Protein AF-A0A522DU34-F1 (afdb_monomer)

Nearest PDB structures (foldseek):
  8otz-assembly1_D9  TM=3.194E-01  e=5.491E+00  Bos taurus
  7ung-assembly1_B0  TM=3.280E-01  e=5.491E+00  Homo sapiens
  2lva-assembly1_A  TM=2.700E-01  e=5.491E+00  Homo sapiens

Sequence (181 aa):
MAEEPTQAAPAQPAAPASTTPPATPAAPPAQPDKGTEPDWKAEAEKAKADVEKWKSMSRKHEEQAKANAGTAAQAKTLEERLAELEKTNADAEARATRAEVASEKGLPAKLARFLQGTTREELEASADELLAELKPKAADTASKGKPKEALRPGAVPNAEATPNYDEIAARIAKAPAFGRR

Structure (mmCIF, N/CA/C/O backbone):
data_AF-A0A522DU34-F1
#
_entry.id   AF-A0A522DU34-F1
#
loop_
_atom_site.group_PDB
_atom_site.id
_atom_site.type_symbol
_atom_site.label_atom_id
_atom_site.label_alt_id
_atom_site.label_comp_id
_atom_site.label_asym_id
_atom_site.label_entity_id
_atom_site.label_seq_id
_atom_site.pdbx_PDB_ins_code
_atom_site.Cartn_x
_atom_site.Cartn_y
_atom_site.Cartn_z
_atom_site.occupancy
_atom_site.B_iso_or_equiv
_atom_site.auth_seq_id
_atom_site.auth_comp_id
_atom_site.auth_asym_id
_atom_site.auth_atom_id
_atom_site.pdbx_PDB_model_num
ATOM 1 N N . MET A 1 1 ? -52.726 9.748 -49.038 1.00 40.88 1 MET A N 1
ATOM 2 C CA . MET A 1 1 ? -51.509 10.369 -49.598 1.00 40.88 1 MET A CA 1
ATOM 3 C C . MET A 1 1 ? -50.551 9.196 -49.806 1.00 40.88 1 MET A C 1
ATOM 5 O O . MET A 1 1 ? -50.169 8.613 -48.807 1.00 40.88 1 MET A O 1
ATOM 9 N N . ALA A 1 2 ? -50.478 8.559 -50.984 1.00 42.62 2 ALA A N 1
ATOM 10 C CA . ALA A 1 2 ? -49.863 9.070 -52.225 1.00 42.62 2 ALA A CA 1
ATOM 11 C C . ALA A 1 2 ? -48.413 9.509 -51.920 1.00 42.62 2 ALA A C 1
ATOM 13 O O . ALA A 1 2 ? -48.263 10.405 -51.098 1.00 42.62 2 ALA A O 1
ATOM 14 N N . GLU A 1 3 ? -47.322 8.926 -52.420 1.00 42.66 3 GLU A N 1
ATOM 15 C CA . GLU A 1 3 ? -47.038 7.972 -53.504 1.00 42.66 3 GLU A CA 1
ATOM 16 C C . GLU A 1 3 ? -45.708 7.247 -53.180 1.00 42.66 3 GLU A C 1
ATOM 18 O O . GLU A 1 3 ? -44.786 7.864 -52.647 1.00 42.66 3 GLU A O 1
ATOM 23 N N . GLU A 1 4 ? -45.596 5.958 -53.523 1.00 49.12 4 GLU A N 1
ATOM 24 C CA . GLU A 1 4 ? -44.317 5.351 -53.935 1.00 49.12 4 GLU A CA 1
ATOM 25 C C . GLU A 1 4 ? -43.964 5.874 -55.337 1.00 49.12 4 GLU A C 1
ATOM 27 O O . GLU A 1 4 ? -44.867 6.106 -56.143 1.00 49.12 4 GLU A O 1
ATOM 32 N N . PRO A 1 5 ? -42.673 6.002 -55.683 1.00 51.59 5 PRO A N 1
ATOM 33 C CA . PRO A 1 5 ? -42.139 5.060 -56.677 1.00 51.59 5 PRO A CA 1
ATOM 34 C C . PRO A 1 5 ? -40.727 4.561 -56.297 1.00 51.59 5 PRO A C 1
ATOM 36 O O . PRO A 1 5 ? -39.889 5.312 -55.815 1.00 51.59 5 PRO A O 1
ATOM 39 N N . THR A 1 6 ? -40.484 3.249 -56.334 1.00 41.41 6 THR A N 1
ATOM 40 C CA . THR A 1 6 ? -40.079 2.441 -57.508 1.00 41.41 6 THR A CA 1
ATOM 41 C C . THR A 1 6 ? -38.567 2.432 -57.779 1.00 41.41 6 THR A C 1
ATOM 43 O O . THR A 1 6 ? -37.982 3.425 -58.185 1.00 41.41 6 THR A O 1
ATOM 46 N N . GLN A 1 7 ? -38.008 1.230 -57.570 1.00 41.22 7 GLN A N 1
ATOM 47 C CA . GLN A 1 7 ? -36.985 0.496 -58.338 1.00 41.22 7 GLN A CA 1
ATOM 48 C C . GLN A 1 7 ? -35.781 1.242 -58.938 1.00 41.22 7 GLN A C 1
ATOM 50 O O . GLN A 1 7 ? -35.926 2.128 -59.768 1.00 41.22 7 GLN A O 1
ATOM 55 N N . ALA A 1 8 ? -34.587 0.688 -58.696 1.00 37.81 8 ALA A N 1
ATOM 56 C CA . ALA A 1 8 ? -33.874 -0.161 -59.671 1.00 37.81 8 ALA A CA 1
ATOM 57 C C . ALA A 1 8 ? -32.349 -0.114 -59.435 1.00 37.81 8 ALA A C 1
ATOM 59 O O . ALA A 1 8 ? -31.702 0.906 -59.645 1.00 37.81 8 ALA A O 1
ATOM 60 N N . ALA A 1 9 ? -31.750 -1.252 -59.078 1.00 47.16 9 ALA A N 1
ATOM 61 C CA . ALA A 1 9 ? -30.465 -1.633 -59.677 1.00 47.16 9 ALA A CA 1
ATOM 62 C C . ALA A 1 9 ? -30.781 -2.226 -61.069 1.00 47.16 9 ALA A C 1
ATOM 64 O O . ALA A 1 9 ? -31.889 -2.756 -61.199 1.00 47.16 9 ALA A O 1
ATOM 65 N N . PRO A 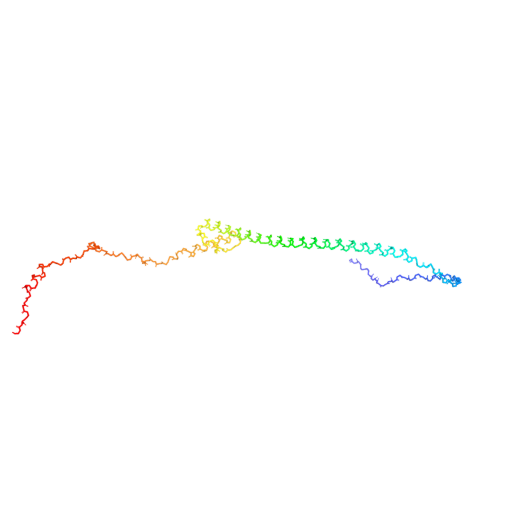1 10 ? -29.894 -2.231 -62.090 1.00 48.34 10 PRO A N 1
ATOM 66 C CA . PRO A 1 10 ? -28.438 -2.008 -62.081 1.00 48.34 10 PRO A CA 1
ATOM 67 C C . PRO A 1 10 ? -27.938 -1.053 -63.200 1.00 48.34 10 PRO A C 1
ATOM 69 O O . PRO A 1 10 ? -28.615 -0.865 -64.202 1.00 48.34 10 PRO A O 1
ATOM 72 N N . ALA A 1 11 ? -26.714 -0.517 -63.112 1.00 42.38 11 ALA A N 1
ATOM 73 C CA . ALA A 1 11 ? -25.964 -0.091 -64.308 1.00 42.38 11 ALA A CA 1
ATOM 74 C C . ALA A 1 11 ? -24.480 0.138 -63.995 1.00 42.38 11 ALA A C 1
ATOM 76 O O . ALA A 1 11 ? -24.079 1.125 -63.384 1.00 42.38 11 ALA A O 1
ATOM 77 N N . GLN A 1 12 ? -23.670 -0.805 -64.457 1.00 53.28 12 GLN A N 1
ATOM 78 C CA . GLN A 1 12 ? -22.232 -0.687 -64.657 1.00 53.28 12 GLN A CA 1
ATOM 79 C C . GLN A 1 12 ? -21.962 0.452 -65.664 1.00 53.28 12 GLN A C 1
ATOM 81 O O . GLN A 1 12 ? -22.526 0.411 -66.760 1.00 53.28 12 GLN A O 1
ATOM 86 N N . PRO A 1 13 ? -21.115 1.453 -65.367 1.00 48.94 13 PRO A N 1
ATOM 87 C CA . PRO A 1 13 ? -20.656 2.374 -66.395 1.00 48.94 13 PRO A CA 1
ATOM 88 C C . PRO A 1 13 ? -19.679 1.662 -67.329 1.00 48.94 13 PRO A C 1
ATOM 90 O O . PRO A 1 13 ? -18.708 1.039 -66.900 1.00 48.94 13 PRO A O 1
ATOM 93 N N . ALA A 1 14 ? -20.002 1.757 -68.613 1.00 40.50 14 ALA A N 1
ATOM 94 C CA . ALA A 1 14 ? -19.319 1.174 -69.748 1.00 40.50 14 ALA A CA 1
ATOM 95 C C . ALA A 1 14 ? -17.824 1.525 -69.828 1.00 40.50 14 ALA A C 1
ATOM 97 O O . ALA A 1 14 ? -17.389 2.630 -69.506 1.00 40.50 14 ALA A O 1
ATOM 98 N N . ALA A 1 15 ? -17.063 0.563 -70.348 1.00 41.44 15 ALA A N 1
ATOM 99 C CA . ALA A 1 15 ? -15.700 0.738 -70.818 1.00 41.44 15 ALA A CA 1
ATOM 100 C C . ALA A 1 15 ? -15.611 1.853 -71.880 1.00 41.44 15 ALA A C 1
ATOM 102 O O . ALA A 1 15 ? -16.386 1.826 -72.842 1.00 41.44 15 ALA A O 1
ATOM 103 N N . PRO A 1 16 ? -14.649 2.789 -71.792 1.00 46.12 16 PRO A N 1
ATOM 104 C CA . PRO A 1 16 ? -14.232 3.541 -72.959 1.00 46.12 16 PRO A CA 1
ATOM 105 C C . PRO A 1 16 ? -13.368 2.654 -73.860 1.00 46.12 16 PRO A C 1
ATOM 107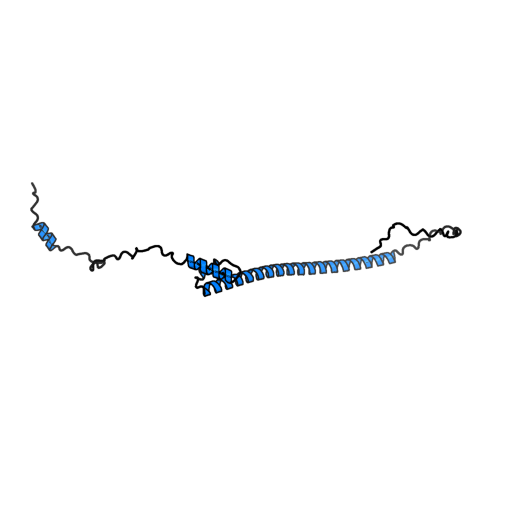 O O . PRO A 1 16 ? -12.424 1.990 -73.428 1.00 46.12 16 PRO A O 1
ATOM 110 N N . ALA A 1 17 ? -13.763 2.650 -75.126 1.00 39.75 17 ALA A N 1
ATOM 111 C CA . ALA A 1 17 ? -13.171 1.925 -76.225 1.00 39.75 17 ALA A CA 1
ATOM 112 C C . ALA A 1 17 ? -11.670 2.193 -76.418 1.00 39.75 17 ALA A C 1
ATOM 114 O O . ALA A 1 17 ? -11.164 3.298 -76.236 1.00 39.75 17 ALA A O 1
ATOM 115 N N . SER A 1 18 ? -11.019 1.126 -76.869 1.00 44.62 18 SER A N 1
ATOM 116 C CA . SER A 1 18 ? -9.806 1.030 -77.672 1.00 44.62 18 SER A CA 1
ATOM 117 C C . SER A 1 18 ? -9.273 2.339 -78.268 1.00 44.62 18 SER A C 1
ATOM 119 O O . SER A 1 18 ? -9.782 2.836 -79.271 1.00 44.62 18 SER A O 1
ATOM 121 N N . THR A 1 19 ? -8.140 2.802 -77.746 1.00 39.06 19 THR A N 1
ATOM 122 C CA . THR A 1 19 ? -7.167 3.567 -78.528 1.00 39.06 19 THR A CA 1
ATOM 123 C C . THR A 1 19 ? -5.892 2.742 -78.645 1.00 39.06 19 THR A C 1
ATOM 125 O O . THR A 1 19 ? -5.159 2.500 -77.691 1.00 39.06 19 THR A O 1
ATOM 128 N N . THR A 1 20 ? -5.674 2.233 -79.850 1.00 49.19 20 THR A N 1
ATOM 129 C CA . THR A 1 20 ? -4.440 1.592 -80.291 1.00 49.19 20 THR A CA 1
ATOM 130 C C . THR A 1 20 ? -3.294 2.609 -80.197 1.00 49.19 20 THR A C 1
ATOM 132 O O . THR A 1 20 ? -3.383 3.649 -80.853 1.00 49.19 20 THR A O 1
ATOM 135 N N . PRO A 1 21 ? -2.207 2.365 -79.444 1.00 54.75 21 PRO A N 1
ATOM 136 C CA . PRO A 1 21 ? -0.972 3.104 -79.665 1.00 54.75 21 PRO A CA 1
ATOM 137 C C . PRO A 1 21 ? -0.343 2.635 -80.993 1.00 54.75 21 PRO A C 1
ATOM 139 O O . PRO A 1 21 ? -0.329 1.432 -81.271 1.00 54.75 21 PRO A O 1
ATOM 142 N N . PRO A 1 22 ? 0.147 3.552 -81.847 1.00 48.31 22 PRO A N 1
ATOM 143 C CA . PRO A 1 22 ? 0.762 3.193 -83.117 1.00 48.31 22 PRO A CA 1
ATOM 144 C C . PRO A 1 22 ? 2.029 2.362 -82.890 1.00 48.31 22 PRO A C 1
ATOM 146 O O . PRO A 1 22 ? 2.794 2.598 -81.955 1.00 48.31 22 PRO A O 1
ATOM 149 N N . ALA A 1 23 ? 2.244 1.391 -83.777 1.00 50.59 23 ALA A N 1
ATOM 150 C CA . ALA A 1 23 ? 3.466 0.610 -83.852 1.00 50.59 23 ALA A CA 1
ATOM 151 C C . ALA A 1 23 ? 4.669 1.535 -84.103 1.00 50.59 23 ALA A C 1
ATOM 153 O O . ALA A 1 23 ? 4.848 2.062 -85.201 1.00 50.59 23 ALA A O 1
ATOM 154 N N . THR A 1 24 ? 5.495 1.723 -83.077 1.00 47.41 24 THR A N 1
ATOM 155 C CA . THR A 1 24 ? 6.830 2.313 -83.206 1.00 47.41 24 THR A CA 1
ATOM 156 C C . THR A 1 24 ? 7.770 1.262 -83.818 1.00 47.41 24 THR A C 1
ATOM 158 O O . THR A 1 24 ? 7.768 0.120 -83.349 1.00 47.41 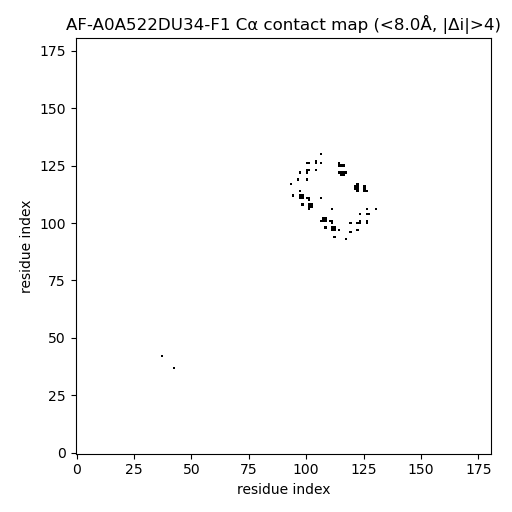24 THR A O 1
ATOM 161 N N . PRO A 1 25 ? 8.567 1.592 -84.853 1.00 49.62 25 PRO A N 1
ATOM 162 C CA . PRO A 1 25 ? 9.487 0.648 -85.484 1.00 49.62 25 PRO A CA 1
ATOM 163 C C . PRO A 1 25 ? 10.523 0.124 -84.487 1.00 49.62 25 PRO A C 1
ATOM 165 O O . PRO A 1 25 ? 11.060 0.885 -83.683 1.00 49.62 25 PRO A O 1
ATOM 168 N N . ALA A 1 26 ? 10.807 -1.176 -84.569 1.00 50.97 26 ALA A N 1
ATOM 169 C CA . ALA A 1 26 ? 11.821 -1.860 -83.779 1.00 50.97 26 ALA A CA 1
ATOM 170 C C . ALA A 1 26 ? 13.172 -1.127 -83.853 1.00 50.97 26 ALA A C 1
ATOM 172 O O . ALA A 1 26 ? 13.813 -1.075 -84.904 1.00 50.97 26 ALA A O 1
ATOM 173 N N . ALA A 1 27 ? 13.597 -0.569 -82.718 1.00 51.59 27 ALA A N 1
ATOM 174 C CA . ALA A 1 27 ? 14.958 -0.099 -82.522 1.00 51.59 27 ALA A CA 1
ATOM 175 C C . ALA A 1 27 ? 15.918 -1.309 -82.518 1.00 51.59 27 ALA A C 1
ATOM 177 O O . ALA A 1 27 ? 15.558 -2.363 -81.983 1.00 51.59 27 ALA A O 1
ATOM 178 N N . PRO A 1 28 ? 17.116 -1.194 -83.121 1.00 59.62 28 PRO A N 1
ATOM 179 C CA . PRO A 1 28 ? 18.091 -2.280 -83.170 1.00 59.62 28 PRO A CA 1
ATOM 180 C C . PRO A 1 28 ? 18.489 -2.725 -81.751 1.00 59.62 28 PRO A C 1
ATOM 182 O O . PRO A 1 28 ? 18.446 -1.910 -80.827 1.00 59.62 28 PRO A O 1
ATOM 185 N N . PRO A 1 29 ? 18.862 -4.006 -81.559 1.00 54.22 29 PRO A N 1
ATOM 186 C CA . PRO A 1 29 ? 19.163 -4.553 -80.242 1.00 54.22 29 PRO A CA 1
ATOM 187 C C . PRO A 1 29 ? 20.232 -3.705 -79.554 1.00 54.22 29 PRO A C 1
ATOM 189 O O . PRO A 1 29 ? 21.308 -3.481 -80.113 1.00 54.22 29 PRO A O 1
ATOM 192 N N . ALA A 1 30 ? 19.911 -3.232 -78.347 1.00 55.28 30 ALA A N 1
ATOM 193 C CA . ALA A 1 30 ? 20.860 -2.580 -77.464 1.00 55.28 30 ALA A CA 1
ATOM 194 C C . ALA A 1 30 ? 22.105 -3.467 -77.358 1.00 55.28 30 ALA A C 1
ATOM 196 O O . ALA A 1 30 ? 22.023 -4.630 -76.952 1.00 55.28 30 ALA A O 1
ATOM 197 N N . GLN A 1 31 ? 23.249 -2.932 -77.785 1.00 54.75 31 GLN A N 1
ATOM 198 C CA . GLN A 1 31 ? 24.535 -3.561 -77.525 1.00 54.75 31 GLN A CA 1
ATOM 199 C C . GLN A 1 31 ? 24.665 -3.779 -76.012 1.00 54.75 31 GLN A C 1
ATOM 201 O O . GLN A 1 31 ? 24.201 -2.930 -75.247 1.00 54.75 31 GLN A O 1
ATOM 206 N N . PRO A 1 32 ? 25.282 -4.886 -75.565 1.00 51.41 32 PRO A N 1
ATOM 207 C CA . PRO A 1 32 ? 25.595 -5.054 -74.157 1.00 51.41 32 PRO A CA 1
ATOM 208 C C . PRO A 1 32 ? 26.429 -3.851 -73.727 1.00 51.41 32 PRO A C 1
ATOM 210 O O . PRO A 1 32 ? 27.492 -3.598 -74.302 1.00 51.41 32 PRO A O 1
ATOM 213 N N . ASP A 1 33 ? 25.898 -3.103 -72.761 1.00 49.88 33 ASP A N 1
ATOM 214 C CA . ASP A 1 33 ? 26.607 -2.045 -72.057 1.00 49.88 33 ASP A CA 1
ATOM 215 C C . ASP A 1 33 ? 27.944 -2.652 -71.624 1.00 49.88 33 ASP A C 1
ATOM 217 O O . ASP A 1 33 ? 27.987 -3.608 -70.840 1.00 49.88 33 ASP A O 1
ATOM 221 N N . LYS A 1 34 ? 29.033 -2.230 -72.278 1.00 43.06 34 LYS A N 1
ATOM 222 C CA . LYS A 1 34 ? 30.366 -2.715 -71.942 1.00 43.06 34 LYS A CA 1
ATOM 223 C C . LYS A 1 34 ? 30.595 -2.277 -70.512 1.00 43.06 34 LYS A C 1
ATOM 225 O O . LYS A 1 34 ? 30.727 -1.085 -70.265 1.00 43.06 34 LYS A O 1
ATOM 230 N N . GLY A 1 35 ? 30.591 -3.264 -69.619 1.00 52.19 35 GLY A N 1
ATOM 231 C CA . GLY A 1 35 ? 30.656 -3.083 -68.184 1.00 52.19 35 GLY A CA 1
ATOM 232 C C . GLY A 1 35 ? 31.611 -1.966 -67.806 1.00 52.19 35 GLY A C 1
ATOM 233 O O . GLY A 1 35 ? 32.819 -2.072 -68.008 1.00 52.19 35 GLY A O 1
ATOM 234 N N . THR A 1 36 ? 31.048 -0.911 -67.226 1.00 59.44 36 THR A N 1
ATOM 235 C CA . THR A 1 36 ? 31.772 -0.118 -66.245 1.00 59.44 36 THR A CA 1
ATOM 236 C C . THR A 1 36 ? 32.237 -1.122 -65.199 1.00 59.44 36 THR A C 1
ATOM 238 O O . THR A 1 36 ? 31.417 -1.662 -64.453 1.00 59.44 36 THR A O 1
ATOM 241 N N . GLU A 1 37 ? 33.522 -1.478 -65.232 1.00 62.78 37 GLU A N 1
ATOM 242 C CA . GLU A 1 37 ? 34.125 -2.334 -64.217 1.00 62.78 37 GLU A CA 1
ATOM 243 C C . GLU A 1 37 ? 33.728 -1.772 -62.847 1.00 62.78 37 GLU A C 1
ATOM 245 O O . GLU A 1 37 ? 33.856 -0.560 -62.637 1.00 62.78 37 GLU A O 1
ATOM 250 N N . PRO A 1 38 ? 33.189 -2.597 -61.929 1.00 71.81 38 PRO A N 1
ATOM 251 C CA . PRO A 1 38 ? 32.874 -2.131 -60.593 1.00 71.81 38 PRO A CA 1
ATOM 252 C C . PRO A 1 38 ? 34.122 -1.479 -60.007 1.00 71.81 38 PRO A C 1
ATOM 254 O O . PRO A 1 38 ? 35.178 -2.117 -59.940 1.00 71.81 38 PRO A O 1
ATOM 257 N N . ASP A 1 39 ? 34.006 -0.220 -59.586 1.00 79.69 39 ASP A N 1
ATOM 258 C CA . ASP A 1 39 ? 35.053 0.440 -58.814 1.00 79.69 39 ASP A CA 1
ATOM 259 C C . ASP A 1 39 ? 35.080 -0.214 -57.428 1.00 79.69 39 ASP A C 1
ATOM 261 O O . ASP A 1 39 ? 34.512 0.264 -56.446 1.00 79.69 39 ASP A O 1
ATOM 265 N N . TRP A 1 40 ? 35.700 -1.392 -57.377 1.00 81.12 40 TRP A N 1
ATOM 266 C CA . TRP A 1 40 ? 35.842 -2.242 -56.202 1.00 81.12 40 TRP A CA 1
ATOM 267 C C . TRP A 1 40 ? 36.506 -1.491 -55.051 1.00 81.12 40 TRP A C 1
ATOM 269 O O . TRP A 1 40 ? 36.312 -1.842 -53.889 1.00 81.12 40 TRP A O 1
ATOM 279 N N . LYS A 1 41 ? 37.281 -0.447 -55.363 1.00 85.12 41 LYS A N 1
ATOM 280 C CA . LYS A 1 41 ? 37.953 0.394 -54.384 1.00 85.12 41 LYS A CA 1
ATOM 281 C C . LYS A 1 41 ? 36.959 1.359 -53.747 1.00 85.12 41 LYS A C 1
ATOM 283 O O . LYS A 1 41 ? 36.912 1.440 -52.522 1.00 85.12 41 LYS A O 1
ATOM 288 N N . ALA A 1 42 ? 36.116 2.013 -54.547 1.00 85.25 42 ALA A N 1
ATOM 289 C CA . ALA A 1 42 ? 35.012 2.827 -54.040 1.00 85.25 42 ALA A CA 1
ATOM 290 C C . ALA A 1 42 ? 33.975 1.991 -53.265 1.00 85.25 42 ALA A C 1
ATOM 292 O O . ALA A 1 42 ? 33.482 2.427 -52.225 1.00 85.25 42 ALA A O 1
ATOM 293 N N . GLU A 1 43 ? 33.676 0.775 -53.724 1.00 85.25 43 GLU A N 1
ATOM 294 C CA . GLU A 1 43 ? 32.735 -0.125 -53.049 1.00 85.25 43 GLU A CA 1
ATOM 295 C C . GLU A 1 43 ? 33.303 -0.668 -51.727 1.00 85.25 43 GLU A C 1
ATOM 297 O O . GLU A 1 43 ? 32.597 -0.726 -50.722 1.00 85.25 43 GLU A O 1
ATOM 302 N N . ALA A 1 44 ? 34.603 -0.980 -51.675 1.00 86.12 44 ALA A N 1
ATOM 303 C CA . ALA A 1 44 ? 35.271 -1.373 -50.436 1.00 86.12 44 ALA A CA 1
ATOM 304 C C . ALA A 1 44 ? 35.297 -0.237 -49.401 1.00 86.12 44 ALA A C 1
ATOM 306 O O . ALA A 1 44 ? 35.127 -0.495 -48.210 1.00 86.12 44 ALA A O 1
ATOM 307 N N . GLU A 1 45 ? 35.487 1.014 -49.825 1.00 88.62 45 GLU A N 1
ATOM 308 C CA . GLU A 1 45 ? 35.425 2.173 -48.924 1.00 88.62 45 GLU A CA 1
ATOM 309 C C . GLU A 1 45 ? 34.004 2.408 -48.387 1.00 88.62 45 GLU A C 1
ATOM 311 O O . GLU A 1 45 ? 33.837 2.631 -47.187 1.00 88.62 45 GLU A O 1
ATOM 316 N N . LYS A 1 46 ? 32.964 2.259 -49.221 1.00 90.62 46 LYS A N 1
ATOM 317 C CA . LYS A 1 46 ? 31.565 2.297 -48.755 1.00 90.62 46 LYS A CA 1
ATOM 318 C C . LYS A 1 46 ? 31.260 1.175 -47.769 1.00 90.62 46 LYS A C 1
ATOM 320 O O . LYS A 1 46 ? 30.719 1.442 -46.702 1.00 90.62 46 LYS A O 1
ATOM 325 N N . ALA A 1 47 ? 31.674 -0.054 -48.074 1.00 89.38 47 ALA A N 1
ATOM 326 C CA . ALA A 1 47 ? 31.472 -1.195 -47.188 1.00 89.38 47 ALA A CA 1
ATOM 327 C C . ALA A 1 47 ? 32.161 -0.992 -45.829 1.00 89.38 47 ALA A C 1
ATOM 329 O O . ALA A 1 47 ? 31.586 -1.318 -44.792 1.00 89.38 47 ALA A O 1
ATOM 330 N N . LYS A 1 48 ? 33.365 -0.404 -45.802 1.00 91.62 48 LYS A N 1
ATOM 331 C CA . LYS A 1 48 ? 34.034 -0.029 -44.545 1.00 91.62 48 LYS A CA 1
ATOM 332 C C . LYS A 1 48 ? 33.241 1.027 -43.775 1.00 91.62 48 LYS A C 1
ATOM 334 O O . LYS A 1 48 ? 33.019 0.844 -42.579 1.00 91.62 48 LYS A O 1
ATOM 339 N N . ALA A 1 49 ? 32.785 2.086 -44.444 1.00 92.81 49 ALA A N 1
ATOM 340 C CA . ALA A 1 49 ? 31.983 3.137 -43.819 1.00 92.81 49 ALA A CA 1
ATOM 341 C C . ALA A 1 49 ? 30.659 2.592 -43.254 1.00 92.81 49 ALA A C 1
ATOM 343 O O . ALA A 1 49 ? 30.261 2.944 -42.142 1.00 92.81 49 ALA A O 1
ATOM 344 N N . ASP A 1 50 ? 30.010 1.679 -43.974 1.00 92.25 50 ASP A N 1
ATOM 345 C CA . ASP A 1 50 ? 28.805 1.003 -43.509 1.00 92.25 50 ASP A CA 1
ATOM 346 C C . ASP A 1 50 ? 29.102 0.105 -42.309 1.00 92.25 50 ASP A C 1
ATOM 348 O O . ASP A 1 50 ? 28.392 0.180 -41.309 1.00 92.25 50 ASP A O 1
ATOM 352 N N . VAL A 1 51 ? 30.175 -0.691 -42.334 1.00 93.00 51 VAL A N 1
ATOM 353 C CA . VAL A 1 51 ? 30.586 -1.511 -41.181 1.00 93.00 51 VAL A CA 1
ATOM 354 C C . VAL A 1 51 ? 30.839 -0.644 -39.947 1.00 93.00 51 VAL A C 1
ATOM 356 O O . VAL A 1 51 ? 30.372 -0.982 -38.857 1.00 93.00 51 VAL A O 1
ATOM 359 N N . GLU A 1 52 ? 31.527 0.490 -40.089 1.00 94.12 52 GLU A N 1
ATOM 360 C CA . GLU A 1 52 ? 31.741 1.419 -38.975 1.00 94.12 52 GLU A CA 1
ATOM 361 C C . GLU A 1 52 ? 30.432 2.034 -38.470 1.00 94.12 52 GLU A C 1
ATOM 363 O O . GLU A 1 52 ? 30.205 2.101 -37.256 1.00 94.12 52 GLU A O 1
ATOM 368 N N . LYS A 1 53 ? 29.531 2.415 -39.380 1.00 95.56 53 LYS A N 1
ATOM 369 C CA . LYS A 1 53 ? 28.200 2.929 -39.046 1.00 95.56 53 LYS A CA 1
ATOM 370 C C . LYS A 1 53 ? 27.373 1.893 -38.289 1.00 95.56 53 LYS A C 1
ATOM 372 O O . LYS A 1 53 ? 26.848 2.206 -37.220 1.00 95.56 53 LYS A O 1
ATOM 377 N N . TRP A 1 54 ? 27.287 0.661 -38.785 1.00 94.56 54 TRP A N 1
ATOM 378 C CA . TRP A 1 54 ? 26.557 -0.431 -38.136 1.00 94.56 54 TRP A CA 1
ATOM 379 C C . TRP A 1 54 ? 27.165 -0.793 -36.783 1.00 94.56 54 TRP A C 1
ATOM 381 O O . TRP A 1 54 ? 26.432 -0.984 -35.815 1.00 94.56 54 TRP A O 1
ATOM 391 N N . LYS A 1 55 ? 28.496 -0.796 -36.666 1.00 95.81 55 LYS A N 1
ATOM 392 C CA . LYS A 1 55 ? 29.190 -1.022 -35.393 1.00 95.81 55 LYS A CA 1
ATOM 393 C C . LYS A 1 55 ? 28.891 0.080 -34.376 1.00 95.81 55 LYS A C 1
ATOM 395 O O . LYS A 1 55 ? 28.645 -0.217 -33.209 1.00 95.81 55 LYS A O 1
ATOM 400 N N . SER A 1 56 ? 28.879 1.341 -34.807 1.00 95.12 56 SER A N 1
ATOM 401 C CA . SER A 1 56 ? 28.508 2.483 -33.964 1.00 95.12 56 SER A CA 1
ATOM 402 C C . SER A 1 56 ? 27.047 2.401 -33.513 1.00 95.12 56 SER A C 1
ATOM 404 O O . SER A 1 56 ? 26.757 2.544 -32.326 1.00 95.12 56 SER A O 1
ATOM 406 N N . MET A 1 57 ? 26.130 2.090 -34.432 1.00 92.75 57 MET A N 1
ATOM 407 C CA . MET A 1 57 ? 24.708 1.901 -34.126 1.00 92.75 57 MET A CA 1
ATOM 408 C C . MET A 1 57 ? 24.480 0.735 -33.161 1.00 92.75 57 MET A C 1
ATOM 410 O O . MET A 1 57 ? 23.741 0.886 -32.194 1.00 92.75 57 MET A O 1
ATOM 414 N N . SER A 1 58 ? 25.164 -0.393 -33.362 1.00 94.31 58 SER A N 1
ATOM 415 C CA . SER A 1 58 ? 25.075 -1.551 -32.469 1.00 94.31 58 SER A CA 1
ATOM 416 C C . SER A 1 58 ? 25.498 -1.198 -31.046 1.00 94.31 58 SER A C 1
ATOM 418 O O . SER A 1 58 ? 24.802 -1.563 -30.105 1.00 94.31 58 SER A O 1
ATOM 420 N N . ARG A 1 59 ? 26.597 -0.450 -30.879 1.00 95.19 59 ARG A N 1
ATOM 421 C CA . ARG A 1 59 ? 27.050 -0.001 -29.553 1.00 95.19 59 ARG A CA 1
ATOM 422 C C . ARG A 1 59 ? 26.033 0.919 -28.887 1.00 95.19 59 ARG A C 1
ATOM 424 O O . ARG A 1 59 ? 25.689 0.701 -27.734 1.00 95.19 59 ARG A O 1
ATOM 431 N N . LYS A 1 60 ? 25.494 1.894 -29.626 1.00 94.88 60 LYS A N 1
ATOM 432 C CA . LYS A 1 60 ? 24.454 2.796 -29.104 1.00 94.88 60 LYS A CA 1
ATOM 433 C C . LYS A 1 60 ? 23.204 2.032 -28.678 1.00 94.88 60 LYS A C 1
ATOM 435 O O . LYS A 1 60 ? 22.638 2.327 -27.633 1.00 94.88 60 LYS A O 1
ATOM 440 N N . HIS A 1 61 ? 22.774 1.053 -29.470 1.00 93.94 61 HIS A N 1
ATOM 441 C CA . HIS A 1 61 ? 21.603 0.241 -29.144 1.00 93.94 61 HIS A CA 1
ATOM 442 C C . HIS A 1 61 ? 21.852 -0.655 -27.928 1.00 93.94 61 HIS A C 1
ATOM 444 O O . HIS A 1 61 ? 20.960 -0.811 -27.101 1.00 93.94 61 HIS A O 1
ATOM 450 N N . GLU A 1 62 ? 23.056 -1.207 -27.783 1.00 93.69 62 GLU A N 1
ATOM 451 C CA . GLU A 1 62 ? 23.447 -1.979 -26.602 1.00 93.69 62 GLU A CA 1
ATOM 452 C C . GLU A 1 62 ? 23.458 -1.108 -25.335 1.00 93.69 62 GLU A C 1
ATOM 454 O O . GLU A 1 62 ? 22.876 -1.482 -24.315 1.00 93.69 62 GLU A O 1
ATOM 459 N N . GLU A 1 63 ? 24.045 0.089 -25.408 1.00 93.50 63 GLU A N 1
ATOM 460 C CA . GLU A 1 63 ? 24.049 1.062 -24.310 1.00 93.50 63 GLU A CA 1
ATOM 461 C C . GLU A 1 63 ? 22.627 1.487 -23.923 1.00 93.50 63 GLU A C 1
ATOM 463 O O . GLU A 1 63 ? 22.278 1.485 -22.741 1.00 93.50 63 GLU A O 1
ATOM 468 N N . GLN A 1 64 ? 21.779 1.785 -24.912 1.00 91.75 64 GLN A N 1
ATOM 469 C CA . GLN A 1 64 ? 20.372 2.127 -24.697 1.00 91.75 64 GLN A CA 1
ATOM 470 C C . GLN A 1 64 ? 19.582 0.964 -24.096 1.00 91.75 64 GLN A C 1
ATOM 472 O O . GLN A 1 64 ? 18.815 1.172 -23.159 1.00 91.75 64 GLN A O 1
ATOM 477 N N . ALA A 1 65 ? 19.781 -0.262 -24.583 1.00 92.94 65 ALA A N 1
ATOM 478 C CA . ALA A 1 65 ? 19.120 -1.443 -24.039 1.00 92.94 65 ALA A CA 1
ATOM 479 C C . ALA A 1 65 ? 19.515 -1.675 -22.577 1.00 92.94 65 ALA A C 1
ATOM 481 O O . ALA A 1 65 ? 18.655 -1.956 -21.743 1.00 92.94 65 ALA A O 1
ATOM 482 N N . LYS A 1 66 ? 20.796 -1.491 -22.237 1.00 93.31 66 LYS A N 1
ATOM 483 C CA . LYS A 1 66 ? 21.283 -1.612 -20.860 1.00 93.31 66 LYS A CA 1
ATOM 484 C C . LYS A 1 66 ? 20.720 -0.520 -19.949 1.00 93.31 66 LYS A C 1
ATOM 486 O O . LYS A 1 66 ? 20.312 -0.823 -18.829 1.00 93.31 66 LYS A O 1
ATOM 491 N N . ALA A 1 67 ? 20.663 0.725 -20.423 1.00 91.31 67 ALA A N 1
ATOM 492 C CA . ALA A 1 67 ? 20.054 1.827 -19.682 1.00 91.31 67 ALA A CA 1
ATOM 493 C C . ALA A 1 67 ? 18.557 1.577 -19.438 1.00 91.31 67 ALA A C 1
ATOM 495 O O . ALA A 1 67 ? 18.103 1.662 -18.300 1.00 91.31 67 ALA A O 1
ATOM 496 N N . ASN A 1 68 ? 17.819 1.173 -20.476 1.00 88.94 68 ASN A N 1
ATOM 497 C CA . ASN A 1 68 ? 16.391 0.865 -20.386 1.00 88.94 68 ASN A CA 1
ATOM 498 C C . ASN A 1 68 ? 16.105 -0.347 -19.489 1.00 88.94 68 ASN A C 1
ATOM 500 O O . ASN A 1 68 ? 15.130 -0.349 -18.746 1.00 88.94 68 ASN A O 1
ATOM 504 N N . ALA A 1 69 ? 16.958 -1.375 -19.513 1.00 90.69 69 ALA A N 1
ATOM 505 C CA . ALA A 1 69 ? 16.837 -2.507 -18.598 1.00 90.69 69 ALA A CA 1
ATOM 506 C C . ALA A 1 69 ? 17.045 -2.073 -17.135 1.00 90.69 69 ALA A C 1
ATOM 508 O O . ALA A 1 69 ? 16.316 -2.519 -16.249 1.00 90.69 69 ALA A O 1
ATOM 509 N N . GLY A 1 70 ? 18.003 -1.174 -16.884 1.00 86.88 70 GLY A N 1
ATOM 510 C CA . GLY A 1 70 ? 18.241 -0.600 -15.559 1.00 86.88 70 GLY A CA 1
ATOM 511 C C . GLY A 1 70 ? 17.056 0.223 -15.049 1.00 86.88 70 GLY A C 1
ATOM 512 O O . GLY A 1 70 ? 16.616 0.021 -13.917 1.00 86.88 70 GLY A O 1
ATOM 513 N N . THR A 1 71 ? 16.498 1.101 -15.885 1.00 89.25 71 THR A N 1
ATOM 514 C CA . THR A 1 71 ? 15.330 1.915 -15.513 1.00 89.25 71 THR A CA 1
ATOM 515 C C . THR A 1 71 ? 14.078 1.066 -15.322 1.00 89.25 71 THR A C 1
ATOM 517 O O . THR A 1 71 ? 13.356 1.285 -14.356 1.00 89.25 71 THR A O 1
ATOM 520 N N . ALA A 1 72 ? 13.844 0.055 -16.164 1.00 88.69 72 ALA A N 1
ATOM 521 C CA . ALA A 1 72 ? 12.716 -0.864 -16.012 1.00 88.69 72 ALA A CA 1
ATOM 522 C C . ALA A 1 72 ? 12.801 -1.680 -14.710 1.00 88.69 72 ALA A C 1
ATOM 524 O O . ALA A 1 72 ? 11.801 -1.841 -14.013 1.00 88.69 72 ALA A O 1
ATOM 525 N N . ALA A 1 73 ? 13.995 -2.156 -14.338 1.00 89.81 73 ALA A N 1
ATOM 526 C CA . ALA A 1 73 ? 14.194 -2.871 -13.077 1.00 89.81 73 ALA A CA 1
ATOM 527 C C . ALA A 1 73 ? 13.937 -1.971 -11.855 1.00 89.81 73 ALA A C 1
ATOM 529 O O . ALA A 1 73 ? 13.311 -2.396 -10.879 1.00 89.81 73 ALA A O 1
ATOM 530 N N . GLN A 1 74 ? 14.386 -0.714 -11.916 1.00 89.62 74 GLN A N 1
ATOM 531 C CA . GLN A 1 74 ? 14.111 0.275 -10.875 1.00 89.62 74 GLN A CA 1
ATOM 532 C C . GLN A 1 74 ? 12.625 0.627 -10.802 1.00 89.62 74 GLN A C 1
ATOM 534 O O . GLN A 1 74 ? 12.075 0.631 -9.705 1.00 89.62 74 GLN A O 1
ATOM 539 N N . ALA A 1 75 ? 11.966 0.856 -11.940 1.00 90.31 75 ALA A N 1
ATOM 540 C CA . ALA A 1 75 ? 10.534 1.138 -12.005 1.00 90.31 75 ALA A CA 1
ATOM 541 C C . ALA A 1 75 ? 9.720 0.012 -11.359 1.00 90.31 75 ALA A C 1
ATOM 543 O O . ALA A 1 75 ? 8.948 0.276 -10.445 1.00 90.31 75 ALA A O 1
ATOM 544 N N . LYS A 1 76 ? 10.000 -1.248 -11.717 1.00 91.81 76 LYS A N 1
ATOM 545 C CA . LYS A 1 76 ? 9.338 -2.409 -11.109 1.00 91.81 76 LYS A CA 1
ATOM 546 C C . LYS A 1 76 ? 9.537 -2.468 -9.589 1.00 91.81 76 LYS A C 1
ATOM 548 O O . LYS A 1 76 ? 8.595 -2.717 -8.847 1.00 91.81 76 LYS A O 1
ATOM 553 N N . THR A 1 77 ? 10.753 -2.197 -9.113 1.00 93.81 77 THR A N 1
ATOM 554 C CA . THR A 1 77 ? 11.050 -2.177 -7.668 1.00 93.81 77 THR A CA 1
ATOM 555 C C . THR A 1 77 ? 10.287 -1.061 -6.948 1.00 93.81 77 THR A C 1
ATOM 557 O O . THR A 1 77 ? 9.835 -1.238 -5.818 1.00 93.81 77 THR A O 1
ATOM 560 N N . LEU A 1 78 ? 10.160 0.110 -7.576 1.00 92.62 78 LEU A N 1
ATOM 561 C CA . LEU A 1 78 ? 9.407 1.233 -7.021 1.00 92.62 78 LEU A CA 1
ATOM 562 C C . LEU A 1 78 ? 7.905 0.947 -7.004 1.00 92.62 78 LEU A C 1
ATOM 564 O O . LEU A 1 78 ? 7.266 1.233 -5.999 1.00 92.62 78 LEU A O 1
ATOM 568 N N . GLU A 1 79 ? 7.360 0.343 -8.058 1.00 93.94 79 GLU A N 1
ATOM 569 C CA . GLU A 1 79 ? 5.959 -0.087 -8.120 1.00 93.94 79 GLU A CA 1
ATOM 570 C C . GLU A 1 79 ? 5.632 -1.113 -7.027 1.00 93.94 79 GLU A C 1
ATOM 572 O O . GLU A 1 79 ? 4.640 -0.958 -6.319 1.00 93.94 79 GLU A O 1
ATOM 577 N N . GLU A 1 80 ? 6.498 -2.111 -6.816 1.00 93.31 80 GLU A N 1
ATOM 578 C CA . GLU A 1 80 ? 6.343 -3.092 -5.733 1.00 93.31 80 GLU A CA 1
ATOM 579 C C . GLU A 1 80 ? 6.339 -2.414 -4.352 1.00 93.31 80 GLU A C 1
ATOM 581 O O . GLU A 1 80 ? 5.492 -2.716 -3.508 1.00 93.31 80 GLU A O 1
ATOM 586 N N . ARG A 1 81 ? 7.234 -1.441 -4.131 1.00 93.38 81 ARG A N 1
ATOM 587 C CA . ARG A 1 81 ? 7.278 -0.665 -2.881 1.00 93.38 81 ARG A CA 1
ATOM 588 C C . ARG A 1 81 ? 6.063 0.234 -2.698 1.00 93.38 81 ARG A C 1
ATOM 590 O O . ARG A 1 81 ? 5.591 0.368 -1.574 1.00 93.38 81 ARG A O 1
ATOM 597 N N . LEU A 1 82 ? 5.569 0.861 -3.764 1.00 94.81 82 LEU A N 1
ATOM 598 C CA . LEU A 1 82 ? 4.360 1.682 -3.707 1.00 94.81 82 LEU A CA 1
ATOM 599 C C . LEU A 1 82 ? 3.147 0.825 -3.353 1.00 94.81 82 LEU A C 1
ATOM 601 O O . LEU A 1 82 ? 2.426 1.179 -2.430 1.00 94.81 82 LEU A O 1
ATOM 605 N N . ALA A 1 83 ? 2.988 -0.341 -3.980 1.00 94.94 83 ALA A N 1
ATOM 606 C CA . ALA A 1 83 ? 1.902 -1.262 -3.658 1.00 94.94 83 ALA A CA 1
ATOM 607 C C . ALA A 1 83 ? 1.965 -1.762 -2.199 1.00 94.94 83 ALA A C 1
ATOM 609 O O . ALA A 1 83 ? 0.937 -1.884 -1.528 1.00 94.94 83 ALA A O 1
ATOM 610 N N . GLU A 1 84 ? 3.164 -2.034 -1.673 1.00 94.31 84 GLU A N 1
ATOM 611 C CA . GLU A 1 84 ? 3.344 -2.402 -0.264 1.00 94.31 84 GLU A CA 1
ATOM 612 C C . GLU A 1 84 ? 3.014 -1.235 0.683 1.00 94.31 84 GLU A C 1
ATOM 614 O O . GLU A 1 84 ? 2.314 -1.418 1.686 1.00 94.31 84 GLU A O 1
ATOM 619 N N . LEU A 1 85 ? 3.455 -0.021 0.350 1.00 94.44 85 LEU A N 1
ATOM 620 C CA . LEU A 1 85 ? 3.143 1.188 1.114 1.00 94.44 85 LEU A CA 1
ATOM 621 C C . LEU A 1 85 ? 1.646 1.515 1.100 1.00 94.44 85 LEU A C 1
ATOM 623 O O . LEU A 1 85 ? 1.087 1.824 2.145 1.00 94.44 85 LEU A O 1
ATOM 627 N N . GLU A 1 86 ? 0.973 1.393 -0.039 1.00 94.81 86 GLU A N 1
ATOM 628 C CA . GLU A 1 86 ? -0.476 1.582 -0.150 1.00 94.81 86 GLU A CA 1
ATOM 629 C C . GLU A 1 86 ? -1.236 0.566 0.703 1.00 94.81 86 GLU A C 1
ATOM 631 O O . GLU A 1 86 ? -2.125 0.935 1.470 1.00 94.81 86 GLU A O 1
ATOM 636 N N . LYS A 1 87 ? -0.843 -0.713 0.646 1.00 94.75 87 LYS A N 1
ATOM 637 C CA . LYS A 1 87 ? -1.460 -1.764 1.462 1.00 94.75 87 LYS A CA 1
ATOM 638 C C . LYS A 1 87 ? -1.275 -1.510 2.957 1.00 94.75 87 LYS A C 1
ATOM 640 O O . LYS A 1 87 ? -2.207 -1.711 3.734 1.00 94.75 87 LYS A O 1
ATOM 645 N N . THR A 1 88 ? -0.074 -1.109 3.370 1.00 93.44 88 THR A N 1
ATOM 646 C CA . THR A 1 88 ? 0.215 -0.819 4.781 1.00 93.44 88 THR A CA 1
ATOM 647 C C . THR A 1 88 ? -0.491 0.440 5.267 1.00 93.44 88 THR A C 1
ATOM 649 O O . THR A 1 88 ? -0.993 0.429 6.388 1.00 93.44 88 THR A O 1
ATOM 652 N N . ASN A 1 89 ? -0.609 1.478 4.434 1.00 94.56 89 ASN A N 1
ATOM 653 C CA . ASN A 1 89 ? -1.407 2.659 4.761 1.00 94.56 89 ASN A CA 1
ATOM 654 C C . ASN A 1 89 ? -2.884 2.307 4.914 1.00 94.56 89 ASN A C 1
ATOM 656 O O . ASN A 1 89 ? -3.465 2.612 5.947 1.00 94.56 89 ASN A O 1
ATOM 660 N N . ALA A 1 90 ? -3.469 1.588 3.954 1.00 93.19 90 ALA A N 1
ATOM 661 C CA . ALA A 1 90 ? -4.873 1.192 4.023 1.00 93.19 90 ALA A CA 1
ATOM 662 C C . ALA A 1 90 ? -5.178 0.331 5.266 1.00 93.19 90 ALA A C 1
ATOM 664 O O . ALA A 1 90 ? -6.201 0.511 5.926 1.00 93.19 90 ALA A O 1
ATOM 665 N N . ASP A 1 91 ? -4.279 -0.591 5.632 1.00 91.12 91 ASP A N 1
ATOM 666 C CA . ASP A 1 91 ? -4.408 -1.379 6.864 1.00 91.12 91 ASP A CA 1
ATOM 667 C C . ASP A 1 91 ? -4.243 -0.513 8.127 1.00 91.12 91 ASP A C 1
ATOM 669 O O . ASP A 1 91 ? -4.996 -0.690 9.088 1.00 91.12 91 ASP A O 1
ATOM 673 N N . ALA A 1 92 ? -3.311 0.445 8.132 1.00 92.25 92 ALA A N 1
ATOM 674 C CA . ALA A 1 92 ? -3.123 1.376 9.242 1.00 92.25 92 ALA A CA 1
ATOM 675 C C . ALA A 1 92 ? -4.337 2.298 9.434 1.00 92.25 92 ALA A C 1
ATOM 677 O O . ALA A 1 92 ? -4.815 2.431 10.561 1.00 92.25 92 ALA A O 1
ATOM 678 N N . GLU A 1 93 ? -4.878 2.861 8.354 1.00 92.56 93 GLU A N 1
ATOM 679 C CA . GLU A 1 93 ? -6.099 3.670 8.353 1.00 92.56 93 GLU A CA 1
ATOM 680 C C . GLU A 1 93 ? -7.286 2.856 8.877 1.00 92.56 93 GLU A C 1
ATOM 682 O O . GLU A 1 93 ? -7.931 3.254 9.845 1.00 92.56 93 GLU A O 1
ATOM 687 N N . ALA A 1 94 ? -7.508 1.648 8.350 1.00 91.75 94 ALA A N 1
ATOM 688 C CA . ALA A 1 94 ? -8.593 0.784 8.812 1.00 91.75 94 ALA A CA 1
ATOM 689 C C . ALA A 1 94 ? -8.448 0.373 10.290 1.00 91.75 94 ALA A C 1
ATOM 691 O O . ALA A 1 94 ? -9.441 0.125 10.982 1.00 91.75 94 ALA A O 1
ATOM 692 N N . ARG A 1 95 ? -7.219 0.238 10.801 1.00 91.19 95 ARG A N 1
ATOM 693 C CA . ARG A 1 95 ? -6.966 -0.008 12.232 1.00 91.19 95 ARG A CA 1
ATOM 694 C C . ARG A 1 95 ? -7.225 1.236 13.072 1.00 91.19 95 ARG A C 1
ATOM 696 O O . ARG A 1 95 ? -7.795 1.095 14.152 1.00 91.19 95 ARG A O 1
ATOM 703 N N . ALA A 1 96 ? -6.836 2.414 12.590 1.00 92.75 96 ALA A N 1
ATOM 704 C CA . ALA A 1 96 ? -7.090 3.683 13.259 1.00 92.75 96 ALA A CA 1
ATOM 705 C C . ALA A 1 96 ? -8.596 3.934 13.388 1.00 92.75 96 ALA A C 1
ATOM 707 O O . ALA A 1 96 ? -9.076 4.096 14.505 1.00 92.75 96 ALA A O 1
ATOM 708 N N . THR A 1 97 ? -9.363 3.804 12.301 1.00 93.50 97 THR A N 1
ATOM 709 C CA . THR A 1 97 ? -10.827 3.964 12.329 1.00 93.50 97 THR A CA 1
ATOM 710 C C . THR A 1 97 ? -11.491 2.980 13.295 1.00 93.50 97 THR A C 1
ATOM 712 O O . THR A 1 97 ? -12.356 3.359 14.080 1.00 93.50 97 THR A O 1
ATOM 715 N N . ARG A 1 98 ? -11.050 1.714 13.318 1.00 94.50 98 ARG A N 1
ATOM 716 C CA . ARG A 1 98 ? -11.537 0.725 14.298 1.00 94.50 98 ARG A CA 1
ATOM 717 C C . ARG A 1 98 ? -11.210 1.106 15.737 1.00 94.50 98 ARG A C 1
ATOM 719 O O . ARG A 1 98 ? -12.036 0.901 16.623 1.00 94.50 98 ARG A O 1
ATOM 726 N N . ALA A 1 99 ? -10.013 1.628 15.989 1.00 92.31 99 ALA A N 1
ATOM 727 C CA . ALA A 1 99 ? -9.602 2.063 17.318 1.00 92.31 99 ALA A CA 1
ATOM 728 C C . ALA A 1 99 ? -10.371 3.310 17.780 1.00 92.31 99 ALA A C 1
ATOM 730 O O . ALA A 1 99 ? -10.744 3.381 18.952 1.00 92.31 99 ALA A O 1
ATOM 731 N N . GLU A 1 100 ? -10.643 4.251 16.876 1.00 92.69 100 GLU A N 1
ATOM 732 C CA . GLU A 1 100 ? -11.474 5.433 17.127 1.00 92.69 100 GLU A CA 1
ATOM 733 C C . GLU A 1 100 ? -12.896 5.018 17.505 1.00 92.69 100 GLU A C 1
ATOM 735 O O . GLU A 1 100 ? -13.340 5.320 18.611 1.00 92.69 100 GLU A O 1
ATOM 740 N N . VAL A 1 101 ? -13.558 4.213 16.665 1.00 94.19 101 VAL A N 1
ATOM 741 C CA . VAL A 1 101 ? -14.919 3.714 16.928 1.00 94.19 101 VAL A CA 1
ATOM 742 C C . VAL A 1 101 ? -14.982 2.913 18.231 1.00 94.19 101 VAL A C 1
ATOM 744 O O . VAL A 1 101 ? -15.881 3.115 19.047 1.00 94.19 101 VAL A O 1
ATOM 747 N N . ALA A 1 102 ? -14.008 2.032 18.479 1.00 92.56 102 ALA A N 1
ATOM 748 C CA . ALA A 1 102 ? -13.945 1.282 19.731 1.00 92.56 102 ALA A CA 1
ATOM 749 C C . ALA A 1 102 ? -13.811 2.206 20.950 1.00 92.56 102 ALA A C 1
ATOM 751 O O . ALA A 1 102 ? -14.467 1.974 21.964 1.00 92.56 102 ALA A O 1
ATOM 752 N N . SER A 1 103 ? -12.984 3.249 20.853 1.00 91.25 103 SER A N 1
ATOM 753 C CA . SER A 1 103 ? -12.774 4.207 21.943 1.00 91.25 103 SER A CA 1
ATOM 754 C C . SER A 1 103 ? -14.028 5.040 22.208 1.00 91.25 103 SER A C 1
ATOM 756 O O . SER A 1 103 ? -14.398 5.224 23.365 1.00 91.25 103 SER A O 1
ATOM 758 N N . GLU A 1 104 ? -14.717 5.485 21.156 1.00 92.06 104 GLU A N 1
ATOM 759 C CA . GLU A 1 104 ? -15.966 6.248 21.252 1.00 92.06 104 GLU A CA 1
ATOM 760 C C . GLU A 1 104 ? -17.112 5.429 21.861 1.00 92.06 104 GLU A C 1
ATOM 762 O O . GLU A 1 104 ? -17.859 5.934 22.698 1.00 92.06 104 GLU A O 1
ATOM 767 N N . LYS A 1 105 ? -17.232 4.148 21.493 1.00 91.69 105 LYS A N 1
ATOM 768 C CA . LYS A 1 105 ? -18.259 3.234 22.027 1.00 91.69 105 LYS A CA 1
ATOM 769 C C . LYS A 1 105 ? -17.894 2.650 23.398 1.00 91.69 105 LYS A C 1
ATOM 771 O O . LYS A 1 105 ? -18.725 2.010 24.039 1.00 91.69 105 LYS A O 1
ATOM 776 N N . GLY A 1 106 ? -16.661 2.854 23.864 1.00 89.62 106 GLY A N 1
ATOM 777 C CA . GLY A 1 106 ? -16.173 2.326 25.138 1.00 89.62 106 GLY A CA 1
ATOM 778 C C . GLY A 1 106 ? -15.816 0.835 25.111 1.00 89.62 106 GLY A C 1
ATOM 779 O O . GLY A 1 106 ? -15.808 0.188 26.161 1.00 89.62 106 GLY A O 1
ATOM 780 N N . LEU A 1 107 ? -15.505 0.266 23.940 1.00 91.25 107 LEU A N 1
ATOM 781 C CA . LEU A 1 107 ? -14.933 -1.077 23.859 1.00 91.25 107 LEU A CA 1
ATOM 782 C C . LEU A 1 107 ? -13.471 -1.086 24.338 1.00 91.25 107 LEU A C 1
ATOM 784 O O . LEU A 1 107 ? -12.684 -0.199 24.004 1.00 91.25 107 LEU A O 1
ATOM 788 N N . PRO A 1 108 ? -13.039 -2.153 25.032 1.00 89.06 108 PRO A N 1
ATOM 789 C CA . PRO A 1 108 ? -11.626 -2.396 25.286 1.00 89.06 108 PRO A CA 1
ATOM 790 C C . PRO A 1 108 ? -10.812 -2.411 23.985 1.00 89.06 108 PRO A C 1
ATOM 792 O O . PRO A 1 108 ? -11.146 -3.141 23.053 1.00 89.06 108 PRO A O 1
ATOM 795 N N . ALA A 1 109 ? -9.669 -1.718 23.954 1.00 87.25 109 ALA A N 1
ATOM 796 C CA . ALA A 1 109 ? -8.799 -1.637 22.770 1.00 87.25 109 ALA A CA 1
ATOM 797 C C . ALA A 1 109 ? -8.390 -3.013 22.199 1.00 87.25 109 ALA A C 1
ATOM 799 O O . ALA A 1 109 ? -8.214 -3.180 20.995 1.00 87.25 109 ALA A O 1
ATOM 800 N N . LYS A 1 110 ? -8.298 -4.044 23.052 1.00 89.56 110 LYS A N 1
ATOM 801 C CA . LYS A 1 110 ? -8.014 -5.431 22.635 1.00 89.56 110 LYS A CA 1
ATOM 802 C C . LYS A 1 110 ? -9.113 -6.055 21.767 1.00 89.56 110 LYS A C 1
ATOM 804 O O . LYS A 1 110 ? -8.830 -7.044 21.083 1.00 89.56 110 LYS A O 1
ATOM 809 N N . LEU A 1 111 ? -10.336 -5.526 21.835 1.00 90.31 111 LEU A N 1
ATOM 810 C CA . LEU A 1 111 ? -11.499 -5.990 21.084 1.00 90.31 111 LEU 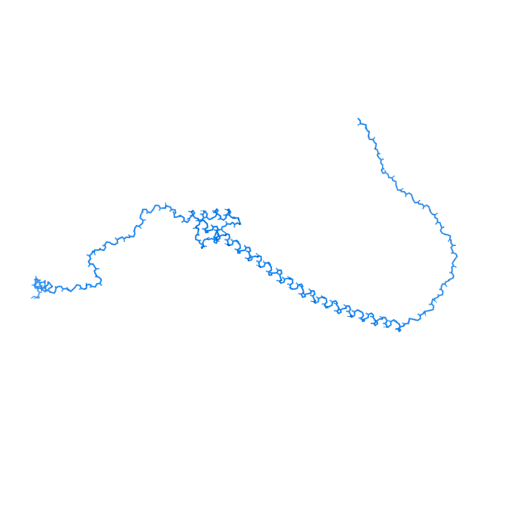A CA 1
ATOM 811 C C . LEU A 1 111 ? -11.729 -5.210 19.783 1.00 90.31 111 LEU A C 1
ATOM 813 O O . LEU A 1 111 ? -12.377 -5.744 18.893 1.00 90.31 111 LEU A O 1
ATOM 817 N N . ALA A 1 112 ? -11.119 -4.031 19.613 1.00 91.75 112 ALA A N 1
ATOM 818 C CA . ALA A 1 112 ? -11.241 -3.215 18.397 1.00 91.75 112 ALA A CA 1
ATOM 819 C C . ALA A 1 112 ? -10.868 -3.981 17.110 1.00 91.75 112 ALA A C 1
ATOM 821 O O . ALA A 1 112 ? -11.463 -3.783 16.056 1.00 91.75 112 ALA A O 1
ATOM 822 N N . ARG A 1 113 ? -9.919 -4.923 17.204 1.00 91.94 113 ARG A N 1
ATOM 823 C CA . ARG A 1 113 ? -9.512 -5.807 16.094 1.00 91.94 113 ARG A CA 1
ATOM 824 C C . ARG A 1 113 ? -10.606 -6.760 15.596 1.00 91.94 113 ARG A C 1
ATOM 826 O O . ARG A 1 113 ? -10.446 -7.320 14.519 1.00 91.94 113 ARG A O 1
ATOM 833 N N . PHE A 1 114 ? -11.653 -6.996 16.389 1.00 91.75 114 PHE A N 1
ATOM 834 C CA . PHE A 1 114 ? -12.770 -7.874 16.031 1.00 91.75 114 PHE A CA 1
ATOM 835 C C . PHE A 1 114 ? -13.956 -7.115 15.436 1.00 91.75 114 PHE A C 1
ATOM 837 O O . PHE A 1 114 ? -14.917 -7.761 15.028 1.00 91.75 114 PHE A O 1
ATOM 844 N N . LEU A 1 115 ? -13.889 -5.780 15.368 1.00 93.50 115 LEU A N 1
ATOM 845 C CA . LEU A 1 115 ? -14.902 -4.983 14.686 1.00 93.50 115 LEU A CA 1
ATOM 846 C C . LEU A 1 115 ? -14.892 -5.304 13.191 1.00 93.50 115 LEU A C 1
ATOM 848 O O . LEU A 1 115 ? -13.836 -5.290 12.541 1.00 93.50 115 LEU A O 1
ATOM 852 N N . GLN A 1 116 ? -16.077 -5.604 12.672 1.00 91.88 116 GLN A N 1
ATOM 853 C CA . GLN A 1 116 ? -16.309 -5.951 11.277 1.00 91.88 116 GLN A CA 1
ATOM 854 C C . GLN A 1 116 ? -16.985 -4.782 10.571 1.00 91.88 116 GLN A C 1
ATOM 856 O O . GLN A 1 116 ? -17.859 -4.138 11.140 1.00 91.88 116 GLN A O 1
ATOM 861 N N . GLY A 1 117 ? -16.558 -4.509 9.343 1.00 90.88 117 GLY A N 1
ATOM 862 C CA . GLY A 1 117 ? -17.060 -3.388 8.559 1.00 90.88 117 GLY A CA 1
ATOM 863 C C . GLY A 1 117 ? -15.944 -2.616 7.874 1.00 90.88 117 GLY A C 1
ATOM 864 O O . GLY A 1 117 ? -14.767 -2.717 8.236 1.00 90.88 117 GLY A O 1
ATOM 865 N N . THR A 1 118 ? -16.338 -1.866 6.857 1.00 86.88 118 THR A N 1
ATOM 866 C CA . THR A 1 118 ? -15.469 -0.951 6.103 1.00 86.88 118 THR A CA 1
ATOM 867 C C . THR A 1 118 ? -15.877 0.502 6.288 1.00 86.88 118 THR A C 1
ATOM 869 O O . THR A 1 118 ? -15.042 1.392 6.149 1.00 86.88 118 THR A O 1
ATOM 872 N N . THR A 1 119 ? -17.138 0.743 6.645 1.00 92.25 119 THR A N 1
ATOM 873 C CA . THR A 1 119 ? -17.662 2.070 6.955 1.00 92.25 119 THR A CA 1
ATOM 874 C C . THR A 1 119 ? -17.741 2.283 8.458 1.00 92.25 119 THR A C 1
ATOM 876 O O . THR A 1 119 ? -17.747 1.338 9.252 1.00 92.25 119 THR A O 1
ATOM 879 N N . ARG A 1 120 ? -17.810 3.550 8.865 1.00 91.75 120 ARG A N 1
ATOM 880 C CA . ARG A 1 120 ? -17.924 3.908 10.277 1.00 91.75 120 ARG A CA 1
ATOM 881 C C . ARG A 1 120 ? -19.199 3.328 10.886 1.00 91.75 120 ARG A C 1
ATOM 883 O O . ARG A 1 120 ? -19.148 2.762 11.969 1.00 91.75 120 ARG A O 1
ATOM 890 N N . GLU A 1 121 ? -20.310 3.407 10.166 1.00 92.44 121 GLU A N 1
ATOM 891 C CA . GLU A 1 121 ? -21.616 2.930 10.612 1.00 92.44 121 GLU A CA 1
ATOM 892 C C . GLU A 1 121 ? -21.624 1.412 10.847 1.00 92.44 121 GLU A C 1
ATOM 894 O O . GLU A 1 121 ? -22.162 0.947 11.851 1.00 92.44 121 GLU A O 1
ATOM 899 N N . GLU A 1 122 ? -20.986 0.636 9.964 1.00 93.88 122 GLU A N 1
ATOM 900 C CA . GLU A 1 122 ? -20.840 -0.816 10.134 1.00 93.88 122 GLU A CA 1
ATOM 901 C C . GLU A 1 122 ? -19.985 -1.154 11.362 1.00 93.88 122 GLU A C 1
ATOM 903 O O . GLU A 1 122 ? -20.350 -2.020 12.159 1.00 93.88 122 GLU A O 1
ATOM 908 N N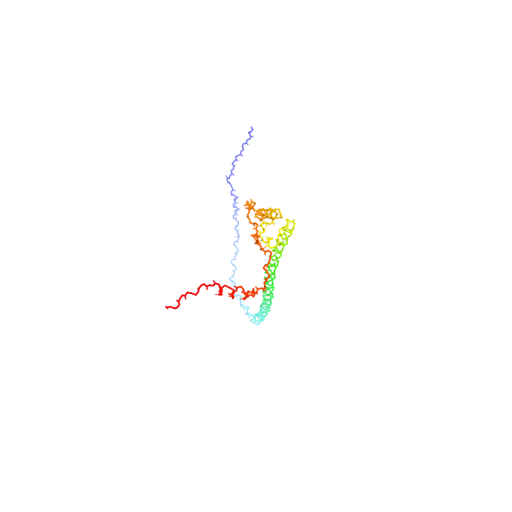 . LEU A 1 123 ? -18.872 -0.436 11.549 1.00 94.25 123 LEU A N 1
ATOM 909 C CA . LEU A 1 123 ? -17.995 -0.618 12.705 1.00 94.25 123 LEU A CA 1
ATOM 910 C C . LEU A 1 123 ? -18.703 -0.268 14.016 1.00 94.25 123 LEU A C 1
ATOM 912 O O . LEU A 1 123 ? -18.501 -0.947 15.022 1.00 94.25 123 LEU A O 1
ATOM 916 N N . GLU A 1 124 ? -19.534 0.772 14.012 1.00 93.75 124 GLU A N 1
ATOM 917 C CA . GLU A 1 124 ? -20.338 1.169 15.163 1.00 93.75 124 GLU A CA 1
ATOM 918 C C . GLU A 1 124 ? -21.408 0.127 15.501 1.00 93.75 124 GLU A C 1
ATOM 920 O O . GLU A 1 124 ? -21.538 -0.245 16.666 1.00 93.75 124 GLU A O 1
ATOM 925 N N . ALA A 1 125 ? -22.121 -0.397 14.502 1.00 95.12 125 ALA A N 1
ATOM 926 C CA . ALA A 1 125 ? -23.094 -1.467 14.709 1.00 95.12 125 ALA A CA 1
ATOM 927 C C . ALA A 1 125 ? -22.422 -2.739 15.255 1.00 95.12 125 ALA A C 1
ATOM 929 O O . ALA A 1 125 ? -22.875 -3.304 16.248 1.00 95.12 125 ALA A O 1
ATOM 930 N N . SER A 1 126 ? -21.286 -3.137 14.674 1.00 93.56 126 SER A N 1
ATOM 931 C CA . SER A 1 126 ? -20.493 -4.277 15.151 1.00 93.56 126 SER A CA 1
ATOM 932 C C . SER A 1 126 ? -19.987 -4.068 16.587 1.00 93.56 126 SER A C 1
ATOM 934 O O . SER A 1 126 ? -19.967 -5.006 17.388 1.00 93.56 126 SER A O 1
ATOM 936 N N . ALA A 1 127 ? -19.612 -2.837 16.945 1.00 94.00 127 ALA A N 1
ATOM 937 C CA . ALA A 1 127 ? -19.238 -2.469 18.309 1.00 94.00 127 ALA A CA 1
ATOM 938 C C . ALA A 1 127 ? -20.411 -2.627 19.285 1.00 94.00 127 ALA A C 1
ATOM 940 O O . ALA A 1 127 ? -20.248 -3.220 20.356 1.00 94.00 127 ALA A O 1
ATOM 941 N N . ASP A 1 128 ? -21.587 -2.129 18.912 1.00 92.00 128 ASP A N 1
ATOM 942 C CA . ASP A 1 128 ? -22.795 -2.208 19.728 1.00 92.00 128 ASP A CA 1
ATOM 943 C C . ASP A 1 128 ? -23.253 -3.669 19.925 1.00 92.00 128 ASP A C 1
ATOM 945 O O . ASP A 1 128 ? -23.599 -4.057 21.046 1.00 92.00 128 ASP A O 1
ATOM 949 N N . GLU A 1 129 ? -23.161 -4.510 18.888 1.00 92.62 129 GLU A N 1
ATOM 950 C CA . GLU A 1 129 ? -23.402 -5.959 18.965 1.00 92.62 129 GLU A CA 1
ATOM 951 C C . GLU A 1 129 ? -22.423 -6.655 19.921 1.00 92.62 129 GLU A C 1
ATOM 953 O O . GLU A 1 129 ? -22.836 -7.371 20.836 1.00 92.62 129 GLU A O 1
ATOM 958 N N . LEU A 1 130 ? -21.119 -6.398 19.778 1.00 90.81 130 LEU A N 1
ATOM 959 C CA . LEU A 1 130 ? -20.105 -6.984 20.659 1.00 90.81 130 LEU A CA 1
ATOM 960 C C . LEU A 1 130 ? -20.300 -6.570 22.120 1.00 90.81 130 LEU A C 1
ATOM 962 O O . LEU A 1 130 ? -20.110 -7.384 23.024 1.00 90.81 130 LEU A O 1
ATOM 966 N N . LEU A 1 131 ? -20.689 -5.319 22.375 1.00 91.62 131 LEU A N 1
ATOM 967 C CA . LEU A 1 131 ? -21.011 -4.855 23.723 1.00 91.62 131 LEU A CA 1
ATOM 968 C C . LEU A 1 131 ? -22.287 -5.496 24.272 1.00 91.62 131 LEU A C 1
ATOM 970 O O . LEU A 1 131 ? -22.360 -5.744 25.477 1.00 91.62 131 LEU A O 1
ATOM 974 N N . ALA A 1 132 ? -23.291 -5.750 23.431 1.00 90.56 132 ALA A N 1
ATOM 975 C CA . ALA A 1 132 ? -24.510 -6.443 23.837 1.00 90.56 132 ALA A CA 1
ATOM 976 C C . ALA A 1 132 ? -24.216 -7.877 24.300 1.00 90.56 132 ALA A C 1
ATOM 978 O O . ALA A 1 132 ? -24.727 -8.284 25.342 1.00 90.56 132 ALA A O 1
ATOM 979 N N . GLU A 1 133 ? -23.332 -8.586 23.598 1.00 89.19 133 GLU A N 1
ATOM 980 C CA . GLU A 1 133 ? -22.909 -9.945 23.954 1.00 89.19 133 GLU A CA 1
ATOM 981 C C . GLU A 1 133 ? -21.990 -9.981 25.189 1.00 89.19 133 GLU A C 1
ATOM 983 O O . GLU A 1 133 ? -22.008 -10.938 25.965 1.00 89.19 133 GLU A O 1
ATOM 988 N N . LEU A 1 134 ? -21.173 -8.936 25.389 1.00 86.25 134 LEU A N 1
ATOM 989 C CA . LEU A 1 134 ? -20.251 -8.836 26.525 1.00 86.25 134 LEU A CA 1
ATOM 990 C C . LEU A 1 134 ? -20.960 -8.459 27.830 1.00 86.25 134 LEU A C 1
ATOM 992 O O . LEU A 1 134 ? -20.462 -8.775 28.916 1.00 86.25 134 LEU A O 1
ATOM 996 N N . LYS A 1 135 ? -22.108 -7.770 27.747 1.00 81.81 135 LYS A N 1
ATOM 997 C CA . LYS A 1 135 ? -22.955 -7.552 28.921 1.00 81.81 135 LYS A CA 1
ATOM 998 C C . LYS A 1 135 ? -23.296 -8.933 29.469 1.00 81.81 135 LYS A C 1
ATOM 1000 O O . LYS A 1 135 ? -23.829 -9.753 28.724 1.00 81.81 135 LYS A O 1
ATOM 1005 N N . PRO A 1 136 ? -23.000 -9.219 30.750 1.00 74.69 136 PRO A N 1
ATOM 1006 C CA . PRO A 1 136 ? -23.388 -10.490 31.323 1.00 74.69 136 PRO A CA 1
ATOM 1007 C C . PRO A 1 136 ? -24.893 -10.606 31.123 1.00 74.69 136 PRO A C 1
ATOM 1009 O O . PRO A 1 136 ? -25.654 -9.797 31.662 1.00 74.69 136 PRO A O 1
ATOM 1012 N N . LYS A 1 137 ? -25.316 -11.582 30.307 1.00 61.34 137 LYS A N 1
ATOM 1013 C CA . LYS A 1 137 ? -26.710 -12.008 30.270 1.00 61.34 137 LYS A CA 1
ATOM 1014 C C . LYS A 1 137 ? -27.073 -12.180 31.728 1.00 61.34 137 LYS A C 1
ATOM 1016 O O . LYS A 1 137 ? -26.377 -12.922 32.422 1.00 61.34 137 LYS A O 1
ATOM 1021 N N . ALA A 1 138 ? -28.047 -11.407 32.199 1.00 54.41 138 ALA A N 1
ATOM 1022 C CA . ALA A 1 138 ? -28.547 -11.477 33.558 1.00 54.41 138 ALA A CA 1
ATOM 1023 C C . ALA A 1 138 ? -29.168 -12.866 33.749 1.00 54.41 138 ALA A C 1
ATOM 1025 O O . ALA A 1 138 ? -30.374 -13.048 33.689 1.00 54.41 138 ALA A O 1
ATOM 1026 N N . ALA A 1 139 ? -28.310 -13.871 33.859 1.00 49.91 139 ALA A N 1
ATOM 1027 C CA . ALA A 1 139 ? -28.609 -15.164 34.389 1.00 49.91 139 ALA A CA 1
ATOM 1028 C C . ALA A 1 139 ? -28.660 -14.920 35.887 1.00 49.91 139 ALA A C 1
ATOM 1030 O O . ALA A 1 139 ? -27.645 -14.601 36.514 1.00 49.91 139 ALA A O 1
ATOM 1031 N N . ASP A 1 140 ? -29.881 -14.962 36.401 1.00 54.03 140 ASP A N 1
ATOM 1032 C CA . ASP A 1 140 ? -30.247 -15.435 37.726 1.00 54.03 140 ASP A CA 1
ATOM 1033 C C . ASP A 1 140 ? -29.061 -15.995 38.525 1.00 54.03 140 ASP A C 1
ATOM 1035 O O . ASP A 1 140 ? -28.800 -17.194 38.570 1.00 54.03 140 ASP A O 1
ATOM 1039 N N . THR A 1 141 ? -28.312 -15.106 39.171 1.00 50.22 141 THR A N 1
ATOM 1040 C CA . THR A 1 141 ? -27.309 -15.465 40.175 1.00 50.22 141 THR A CA 1
ATOM 1041 C C . THR A 1 141 ? -27.693 -14.812 41.490 1.00 50.22 141 THR A C 1
ATOM 1043 O O . THR A 1 141 ? -26.913 -14.154 42.174 1.00 50.22 141 THR A O 1
ATOM 1046 N N . ALA A 1 142 ? -28.921 -15.104 41.920 1.00 53.78 142 ALA A N 1
ATOM 1047 C CA . ALA A 1 142 ? -29.067 -15.487 43.311 1.00 53.78 142 ALA A CA 1
ATOM 1048 C C . ALA A 1 142 ? -28.117 -16.683 43.534 1.00 53.78 142 ALA A C 1
ATOM 1050 O O . ALA A 1 142 ? -28.341 -17.746 42.963 1.00 53.78 142 ALA A O 1
ATOM 1051 N N . SER A 1 143 ? -27.057 -16.496 44.338 1.00 59.34 143 SER A N 1
ATOM 1052 C CA . SER A 1 143 ? -25.932 -17.430 44.590 1.00 59.34 143 SER A CA 1
ATOM 1053 C C . SER A 1 143 ? -24.769 -17.243 43.595 1.00 59.34 143 SER A C 1
ATOM 1055 O O . SER A 1 143 ? -24.925 -17.488 42.411 1.00 59.34 143 SER A O 1
ATOM 1057 N N . LYS A 1 144 ? -23.545 -16.846 43.964 1.00 59.00 144 LYS A N 1
ATOM 1058 C CA . LYS A 1 144 ? -22.747 -17.184 45.149 1.00 59.00 144 LYS A CA 1
ATOM 1059 C C . LYS A 1 144 ? -22.036 -15.941 45.697 1.00 59.00 144 LYS A C 1
ATOM 1061 O O . LYS A 1 144 ? -21.041 -15.479 45.142 1.00 59.00 144 LYS A O 1
ATOM 1066 N N . GLY A 1 145 ? -22.475 -15.470 46.863 1.00 58.62 145 GLY A N 1
ATOM 1067 C CA . GLY A 1 145 ? -21.536 -14.835 47.781 1.00 58.62 145 GLY A CA 1
ATOM 1068 C C . GLY A 1 145 ? -20.427 -15.841 48.093 1.00 58.62 145 GLY A C 1
ATOM 1069 O O . GLY A 1 145 ? -20.707 -17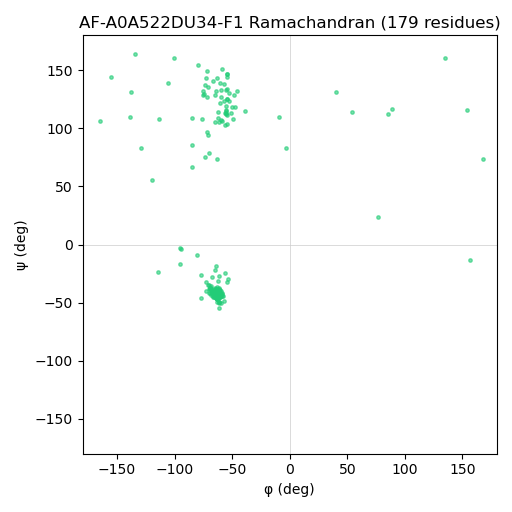.029 48.267 1.00 58.62 145 GLY A O 1
ATOM 1070 N N . LYS A 1 146 ? -19.172 -15.382 48.128 1.00 62.09 146 LYS A N 1
ATOM 1071 C CA . LYS A 1 146 ? -18.049 -16.175 48.651 1.00 62.09 146 LYS A CA 1
ATOM 1072 C C . LYS A 1 146 ? -18.509 -16.791 49.980 1.00 62.09 146 LYS A C 1
ATOM 1074 O O . LYS A 1 146 ? -19.095 -16.038 50.766 1.00 62.09 146 LYS A O 1
ATOM 1079 N N . PRO A 1 147 ? -18.316 -18.096 50.240 1.00 68.00 147 PRO A N 1
ATOM 1080 C CA . PRO A 1 147 ? -18.651 -18.648 51.544 1.00 68.00 147 PRO A CA 1
ATOM 1081 C C . PRO A 1 147 ? -17.912 -17.813 52.591 1.00 68.00 147 PRO A C 1
ATOM 1083 O O . PRO A 1 147 ? -16.683 -17.772 52.617 1.00 68.00 147 PRO A O 1
ATOM 1086 N N . LYS A 1 148 ? -18.669 -17.048 53.384 1.00 63.88 148 LYS A N 1
ATOM 1087 C CA . LYS A 1 148 ? -18.130 -16.332 54.533 1.00 63.88 148 LYS A CA 1
ATOM 1088 C C . LYS A 1 148 ? -17.831 -17.413 55.551 1.00 63.88 148 LYS A C 1
ATOM 1090 O O . LYS A 1 148 ? -18.733 -17.907 56.220 1.00 63.88 148 LYS A O 1
ATOM 1095 N N . GLU A 1 149 ? -16.579 -17.835 55.579 1.00 65.25 149 GLU A N 1
ATOM 1096 C CA . GLU A 1 149 ? -16.065 -18.695 56.624 1.00 65.25 149 GLU A CA 1
ATOM 1097 C C . GLU A 1 149 ? -16.341 -17.979 57.950 1.00 65.25 149 GLU A C 1
ATOM 1099 O O . GLU A 1 149 ? -15.860 -16.871 58.196 1.00 65.25 149 GLU A O 1
ATOM 1104 N N . ALA A 1 150 ? -17.228 -18.551 58.762 1.00 64.50 150 ALA A N 1
ATOM 1105 C CA . ALA A 1 150 ? -17.501 -18.049 60.096 1.00 64.50 150 ALA A CA 1
ATOM 1106 C C . ALA A 1 150 ? -16.303 -18.427 60.972 1.00 64.50 150 ALA A C 1
ATOM 1108 O O . ALA A 1 150 ? -16.365 -19.388 61.740 1.00 64.50 150 ALA A O 1
ATOM 1109 N N . LEU A 1 151 ? -15.186 -17.708 60.813 1.00 63.94 151 LEU A N 1
ATOM 1110 C CA . LEU A 1 151 ? -14.056 -17.834 61.720 1.00 63.94 151 LEU A CA 1
ATOM 1111 C C . LEU A 1 151 ? -14.574 -17.543 63.130 1.00 63.94 151 LEU A C 1
ATOM 1113 O O . LEU A 1 151 ? -14.981 -16.423 63.445 1.00 63.94 151 LEU A O 1
ATOM 1117 N N . ARG A 1 152 ? -14.568 -18.576 63.981 1.00 65.50 152 ARG A N 1
ATOM 1118 C CA . ARG A 1 152 ? -14.724 -18.409 65.425 1.00 65.50 152 ARG A CA 1
ATOM 1119 C C . ARG A 1 152 ? -13.650 -17.413 65.884 1.00 65.50 152 ARG A C 1
ATOM 1121 O O . ARG A 1 152 ? -12.472 -17.653 65.608 1.00 65.50 152 ARG A O 1
ATOM 1128 N N . PRO A 1 153 ? -14.012 -16.318 66.570 1.00 51.97 153 PRO A N 1
ATOM 1129 C CA . PRO A 1 153 ? -13.028 -15.379 67.089 1.00 51.97 153 PRO A CA 1
ATOM 1130 C C . PRO A 1 153 ? -12.200 -16.111 68.153 1.00 51.97 153 PRO A C 1
ATOM 1132 O O . PRO A 1 153 ? -12.707 -16.414 69.228 1.00 51.97 153 PRO A O 1
ATOM 1135 N N . GLY A 1 154 ? -10.958 -16.477 67.828 1.00 56.34 154 GLY A N 1
ATOM 1136 C CA . GLY A 1 154 ? -10.063 -17.130 68.789 1.00 56.34 154 GLY A CA 1
ATOM 1137 C C . GLY A 1 154 ? -8.930 -17.983 68.217 1.00 56.34 154 GLY A C 1
ATOM 1138 O O . GLY A 1 154 ? -8.015 -18.314 68.962 1.00 56.34 154 GLY A O 1
ATOM 1139 N N . ALA A 1 155 ? -8.932 -18.331 66.928 1.00 56.69 155 ALA A N 1
ATOM 1140 C CA . ALA A 1 155 ? -7.832 -19.106 66.349 1.00 56.69 155 ALA A CA 1
ATOM 1141 C C . ALA A 1 155 ? -6.670 -18.188 65.923 1.00 56.69 155 ALA A C 1
ATOM 1143 O O . ALA A 1 155 ? -6.587 -17.756 64.775 1.00 56.69 155 ALA A O 1
ATOM 1144 N N . VAL A 1 156 ? -5.780 -17.874 66.867 1.00 49.94 156 VAL A N 1
ATOM 1145 C CA . VAL A 1 156 ? -4.449 -17.326 66.563 1.00 49.94 156 VAL A CA 1
ATOM 1146 C C . VAL A 1 156 ? -3.548 -18.438 65.998 1.00 49.94 156 VAL A C 1
ATOM 1148 O O . VAL A 1 156 ? -3.556 -19.550 66.532 1.00 49.94 156 VAL A O 1
ATOM 1151 N N . PRO A 1 157 ? -2.756 -18.185 64.939 1.00 56.75 157 PRO A N 1
ATOM 1152 C CA . PRO A 1 157 ? -1.916 -19.196 64.312 1.00 56.75 157 PRO A CA 1
ATOM 1153 C C . PRO A 1 157 ? -0.581 -19.292 65.058 1.00 56.75 157 PRO A C 1
ATOM 1155 O O . PRO A 1 157 ? 0.434 -18.858 64.534 1.00 56.75 157 PRO A O 1
ATOM 1158 N N . ASN A 1 158 ? -0.614 -19.754 66.311 1.00 56.34 158 ASN A N 1
ATOM 1159 C CA . ASN A 1 158 ? 0.478 -20.398 67.060 1.00 56.34 158 ASN A CA 1
ATOM 1160 C C . ASN A 1 158 ? 0.074 -20.481 68.544 1.00 56.34 158 ASN A C 1
ATOM 1162 O O . ASN A 1 158 ? 0.537 -19.706 69.378 1.00 56.34 158 ASN A O 1
ATOM 1166 N N . ALA A 1 159 ? -0.847 -21.381 68.868 1.00 53.97 159 ALA A N 1
ATOM 1167 C CA . ALA A 1 159 ? -1.126 -21.751 70.247 1.00 53.97 159 ALA A CA 1
ATOM 1168 C C . ALA A 1 159 ? -1.077 -23.273 70.322 1.00 53.97 159 ALA A C 1
ATOM 1170 O O . ALA A 1 159 ? -2.100 -23.950 70.217 1.00 53.97 159 ALA A O 1
ATOM 1171 N N . GLU A 1 160 ? 0.129 -23.821 70.466 1.00 56.41 160 GLU A N 1
ATOM 1172 C CA . GLU A 1 160 ? 0.247 -25.124 71.105 1.00 56.41 160 GLU A CA 1
ATOM 1173 C C . GLU A 1 160 ? -0.347 -24.963 72.505 1.00 56.41 160 GLU A C 1
ATOM 1175 O O . GLU A 1 160 ? 0.208 -24.274 73.361 1.00 56.41 160 GLU A O 1
ATOM 1180 N N . ALA A 1 161 ? -1.544 -25.511 72.706 1.00 59.94 161 ALA A N 1
ATOM 1181 C CA . ALA A 1 161 ? -2.139 -25.590 74.024 1.00 59.94 161 ALA A CA 1
ATOM 1182 C C . ALA A 1 161 ? -1.205 -26.453 74.873 1.00 59.94 161 ALA A C 1
ATOM 1184 O O . ALA A 1 161 ? -1.148 -27.668 74.680 1.00 59.94 161 ALA A O 1
ATOM 1185 N N . THR A 1 162 ? -0.449 -25.834 75.781 1.00 58.50 162 THR A N 1
ATOM 1186 C CA . THR A 1 162 ? 0.277 -26.568 76.812 1.00 58.50 162 THR A CA 1
ATOM 1187 C C . THR A 1 162 ? -0.752 -27.413 77.563 1.00 58.50 162 THR A C 1
ATOM 1189 O O . THR A 1 162 ? -1.689 -26.857 78.145 1.00 58.50 162 THR A O 1
ATOM 1192 N N . PRO A 1 163 ? -0.663 -28.754 77.510 1.00 66.19 163 PRO A N 1
ATOM 1193 C CA . PRO A 1 163 ? -1.628 -29.596 78.196 1.00 66.19 163 PRO A CA 1
ATOM 1194 C C . PRO A 1 163 ? -1.583 -29.272 79.686 1.00 66.19 163 PRO A C 1
ATOM 1196 O O . PRO A 1 163 ? -0.501 -29.175 80.264 1.00 66.19 163 PRO A O 1
ATOM 1199 N N . ASN A 1 164 ? -2.742 -29.083 80.316 1.00 70.75 164 ASN A N 1
ATOM 1200 C CA . ASN A 1 164 ? -2.793 -28.857 81.753 1.00 70.75 164 ASN A CA 1
ATOM 1201 C C . ASN A 1 164 ? -2.443 -30.169 82.475 1.00 70.75 164 ASN A C 1
ATOM 1203 O O . ASN A 1 164 ? -3.288 -31.048 82.662 1.00 70.75 164 ASN A O 1
ATOM 1207 N N . TYR A 1 165 ? -1.163 -30.318 82.816 1.00 68.69 165 TYR A N 1
ATOM 1208 C CA . TYR A 1 165 ? -0.596 -31.541 83.379 1.00 68.69 165 TYR A CA 1
ATOM 1209 C C . TYR A 1 165 ? -1.233 -31.931 84.720 1.00 68.69 165 TYR A C 1
ATOM 1211 O O . TYR A 1 165 ? -1.323 -33.124 85.011 1.00 68.69 165 TYR A O 1
ATOM 1219 N N . ASP A 1 166 ? -1.759 -30.967 85.480 1.00 70.12 166 ASP A N 1
ATOM 1220 C CA . ASP A 1 166 ? -2.442 -31.228 86.751 1.00 70.12 166 ASP A CA 1
ATOM 1221 C C . ASP A 1 166 ? -3.780 -31.953 86.552 1.00 70.12 166 ASP A C 1
ATOM 1223 O O . ASP A 1 166 ? -4.113 -32.872 87.303 1.00 70.12 166 ASP A O 1
ATOM 1227 N N . GLU A 1 167 ? -4.530 -31.626 85.495 1.00 72.88 167 GLU A N 1
ATOM 1228 C CA . GLU A 1 167 ? -5.780 -32.330 85.175 1.00 72.88 167 GLU A CA 1
ATOM 1229 C C . GLU A 1 167 ? -5.521 -33.754 84.674 1.00 72.88 167 GLU A C 1
ATOM 1231 O O . GLU A 1 167 ? -6.272 -34.685 84.983 1.00 72.88 167 GLU A O 1
ATOM 1236 N N . ILE A 1 168 ? -4.427 -33.943 83.935 1.00 70.06 168 ILE A N 1
ATOM 1237 C CA . ILE A 1 168 ? -4.000 -35.257 83.446 1.00 70.06 168 ILE A CA 1
ATOM 1238 C C . ILE A 1 168 ? -3.541 -36.128 84.624 1.00 70.06 168 ILE A C 1
ATOM 1240 O O . ILE A 1 168 ? -3.949 -37.289 84.725 1.00 70.06 168 ILE A O 1
ATOM 1244 N N . ALA A 1 169 ? -2.774 -35.564 85.562 1.00 71.50 169 ALA A N 1
ATOM 1245 C CA . ALA A 1 169 ? -2.353 -36.240 86.786 1.00 71.50 169 ALA A CA 1
ATOM 1246 C C . ALA A 1 169 ? -3.550 -36.605 87.680 1.00 71.50 169 ALA A C 1
ATOM 1248 O O . ALA A 1 169 ? -3.646 -37.739 88.155 1.00 71.50 169 ALA A O 1
ATOM 1249 N N . ALA A 1 170 ? -4.517 -35.696 87.841 1.00 75.25 170 ALA A N 1
ATOM 1250 C CA . ALA A 1 170 ? -5.741 -35.958 88.594 1.00 75.25 170 ALA A CA 1
ATOM 1251 C C . ALA A 1 170 ? -6.593 -37.069 87.954 1.00 75.25 170 ALA A C 1
ATOM 1253 O O . ALA A 1 170 ? -7.182 -37.893 88.659 1.00 75.25 170 ALA A O 1
ATOM 1254 N N . ARG A 1 171 ? -6.634 -37.139 86.618 1.00 72.88 171 ARG A N 1
ATOM 1255 C CA . ARG A 1 171 ? -7.367 -38.180 85.886 1.00 72.88 171 ARG A CA 1
ATOM 1256 C C . ARG A 1 171 ? -6.707 -39.554 86.001 1.00 72.88 171 ARG A C 1
ATOM 1258 O O . ARG A 1 171 ? -7.422 -40.549 86.089 1.00 72.88 171 ARG A O 1
ATOM 1265 N N . ILE A 1 172 ? -5.376 -39.612 86.057 1.00 74.62 172 ILE A N 1
ATOM 1266 C CA . ILE A 1 172 ? -4.633 -40.852 86.327 1.00 74.62 172 ILE A CA 1
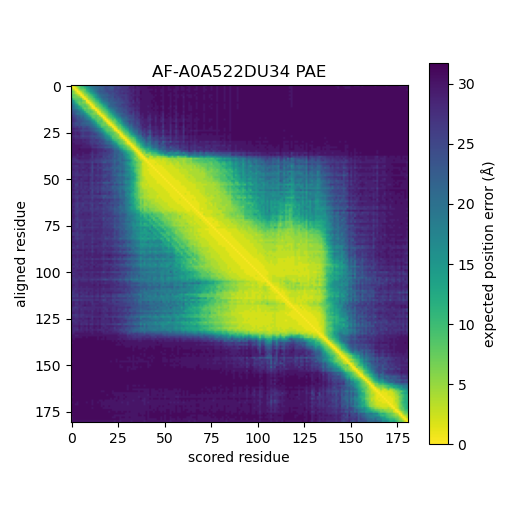ATOM 1267 C C . ILE A 1 172 ? -4.831 -41.290 87.785 1.00 74.62 172 ILE A C 1
ATOM 1269 O O . ILE A 1 172 ? -5.079 -42.465 88.036 1.00 74.62 172 ILE A O 1
ATOM 1273 N N . ALA A 1 173 ? -4.805 -40.356 88.739 1.00 71.50 173 ALA A N 1
ATOM 1274 C CA . ALA A 1 173 ? -5.013 -40.653 90.157 1.00 71.50 173 ALA A CA 1
ATOM 1275 C C . ALA A 1 173 ? -6.447 -41.110 90.486 1.00 71.50 173 ALA A C 1
ATOM 1277 O O . ALA A 1 173 ? -6.657 -41.853 91.443 1.00 71.50 173 ALA A O 1
ATOM 1278 N N . LYS A 1 174 ? -7.442 -40.676 89.701 1.00 70.44 174 LYS A N 1
ATOM 1279 C CA . LYS A 1 174 ? -8.858 -41.030 89.891 1.00 70.44 174 LYS A CA 1
ATOM 1280 C C . LYS A 1 174 ? -9.318 -42.232 89.058 1.00 70.44 174 LYS A C 1
ATOM 1282 O O . LYS A 1 174 ? -10.461 -42.665 89.201 1.00 70.44 174 LYS A O 1
ATOM 1287 N N . ALA A 1 175 ? -8.456 -42.784 88.205 1.00 66.00 175 ALA A N 1
ATOM 1288 C CA . ALA A 1 175 ? -8.754 -44.012 87.481 1.00 66.00 175 ALA A CA 1
ATOM 1289 C C . ALA A 1 175 ? -8.637 -45.222 88.432 1.00 66.00 175 ALA A C 1
ATOM 1291 O O . ALA A 1 175 ? -7.612 -45.373 89.098 1.00 66.00 175 ALA A O 1
ATOM 1292 N N . PRO A 1 176 ? -9.651 -46.104 88.518 1.00 62.84 176 PRO A N 1
ATOM 1293 C CA . PRO A 1 176 ? -9.531 -47.326 89.302 1.00 62.84 176 PRO A CA 1
ATOM 1294 C C . PRO A 1 176 ? -8.442 -48.209 88.686 1.00 62.84 176 PRO A C 1
ATOM 1296 O O . PRO A 1 176 ? -8.424 -48.425 87.473 1.00 62.84 176 PRO A O 1
ATOM 1299 N N . ALA A 1 177 ? -7.531 -48.709 89.524 1.00 61.94 177 ALA A N 1
ATOM 1300 C CA . ALA A 1 177 ? -6.482 -49.632 89.114 1.00 61.94 177 ALA A CA 1
ATOM 1301 C C . ALA A 1 177 ? -7.116 -50.862 88.445 1.00 61.94 177 ALA A C 1
ATOM 1303 O O . ALA A 1 177 ? -7.670 -51.731 89.117 1.00 61.94 177 ALA A O 1
ATOM 1304 N N . PHE A 1 178 ? -7.059 -50.929 87.114 1.00 59.62 178 PHE A N 1
ATOM 1305 C CA . PHE A 1 178 ? -7.411 -52.140 86.383 1.00 59.62 178 PHE A CA 1
ATOM 1306 C C . PHE A 1 178 ? -6.422 -53.231 86.810 1.00 59.62 178 PHE A C 1
ATOM 1308 O O . PHE A 1 178 ? -5.210 -53.097 86.627 1.00 59.62 178 PHE A O 1
ATOM 1315 N N . GLY A 1 179 ? -6.957 -54.250 87.483 1.00 50.72 179 GLY A N 1
ATOM 1316 C CA . GLY A 1 179 ? -6.212 -55.228 88.263 1.00 50.72 179 GLY A CA 1
ATOM 1317 C C . GLY A 1 179 ? -5.074 -55.907 87.502 1.00 50.72 179 GLY A C 1
ATOM 1318 O O . GLY A 1 179 ? -5.255 -56.460 86.417 1.00 50.72 179 GLY A O 1
ATOM 1319 N N . ARG A 1 180 ? -3.895 -55.929 88.132 1.00 52.53 180 ARG A N 1
ATOM 1320 C CA . ARG A 1 180 ? -2.902 -56.976 87.893 1.00 52.53 180 ARG A CA 1
ATOM 1321 C C . ARG A 1 180 ? -3.255 -58.160 88.793 1.00 52.53 180 ARG A C 1
ATOM 1323 O O . ARG A 1 180 ? -3.053 -58.038 89.990 1.00 52.53 180 ARG A O 1
ATOM 1330 N N . ARG A 1 181 ? -3.741 -59.225 88.141 1.00 45.81 181 ARG A N 1
ATOM 1331 C CA . ARG A 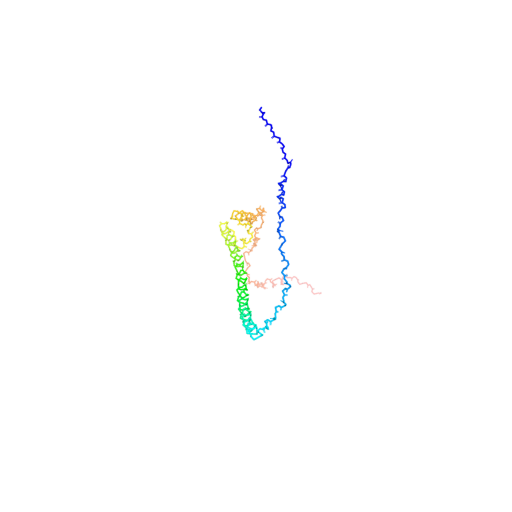1 181 ? -3.831 -60.647 88.539 1.00 45.81 181 ARG A CA 1
ATOM 1332 C C . ARG A 1 181 ? -4.369 -60.985 89.926 1.00 45.81 181 ARG A C 1
ATOM 1334 O O . ARG A 1 181 ? -3.686 -60.691 90.923 1.00 45.81 181 ARG A O 1
#

pLDDT: mean 75.02, std 19.16, range [37.81, 95.81]

Mean predicted aligned error: 21.13 Å

Foldseek 3Di:
DDDDDDDDDDDDDDDDDDDDDDDDDDDPDDDPPPDPPPPVVVVVVVVVVVVVVVVVVVVVVVVVVVVVVVVVVVVVVVVVVVVVVVVVVLVVVQLVLLQVLCVVLVHDNVCSVVQDDDDSVSSNVSNVVVVVVVPPPPPDPPDDDDPPPPPDPPDDPDDPPPPPVVVVVVVVVPDPPPDDD

Radius of gyration: 57.34 Å; Cα contacts (8 Å, |Δi|>4): 41; chains: 1; bounding box: 90×71×176 Å

Solvent-accessible surface area (backbone atoms only — not comparable to full-atom values): 11667 Å² total; per-residue (Å²): 132,87,79,87,85,82,88,80,86,87,82,83,84,76,82,81,78,89,77,82,79,79,87,74,79,85,71,76,81,79,71,78,77,75,71,77,71,76,59,60,65,63,50,50,51,50,52,49,52,49,50,52,50,51,52,52,51,52,52,52,50,51,54,49,50,52,51,50,52,52,52,51,54,50,48,53,54,49,51,54,50,49,54,52,50,50,52,50,48,54,52,49,50,57,49,48,54,32,46,51,49,22,56,75,74,65,47,59,77,89,53,25,82,73,50,48,68,91,49,70,68,44,30,46,51,38,46,54,52,53,50,60,69,65,44,75,74,85,66,88,58,87,71,77,75,74,83,77,75,81,74,67,93,77,81,64,99,82,69,84,75,75,74,64,60,67,62,54,51,50,52,59,71,68,49,79,79,79,77,83,130

Secondary structure (DSSP, 8-state):
-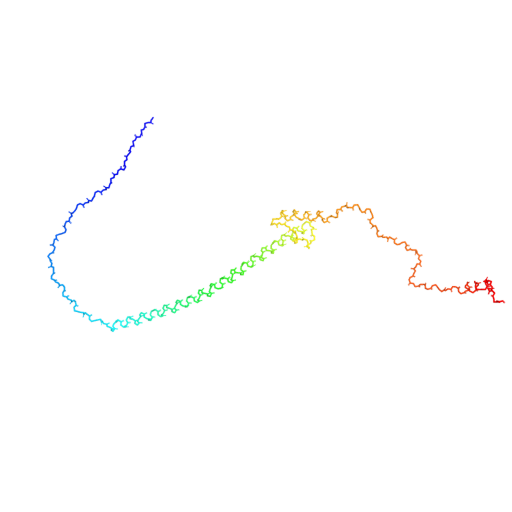----------PPPPPP--PPP----PPPPPP-------HHHHHHHHHHHHHHHHHHHHHHHHHHHHHHHHHHHHHHHHHHHHHHHHHHHHHHHHHHHHHHHHHHT--TTTGGG---SSHHHHHHHHHHHHHHHS-----------------TT--S-------HHHHHHHHHTS------